Protein AF-A0A378LPW5-F1 (afdb_monomer)

Secondary structure (DSSP, 8-state):
-GGGS-HHHHHHHHHHHHHHHHHHHHHHHHTTS---GGG-----TTSS---HHHHHHS-GGGS-GGG---S-----TTS-HHHHHHHHHHHHHHHHHHHHHHHHHHHHHHSSS--HHHHHHHHHHHHT-EEEEE-TTT-PEEEEETTTSSS--HHHHHHHHHHHHHHHHHHHHHHHHHHHHHHTTS-SSTTSHHHHHHHHHHHHHHHHHHHHHHHHHHHHHHHHHHH----TTS--HHHHHHHHHHHH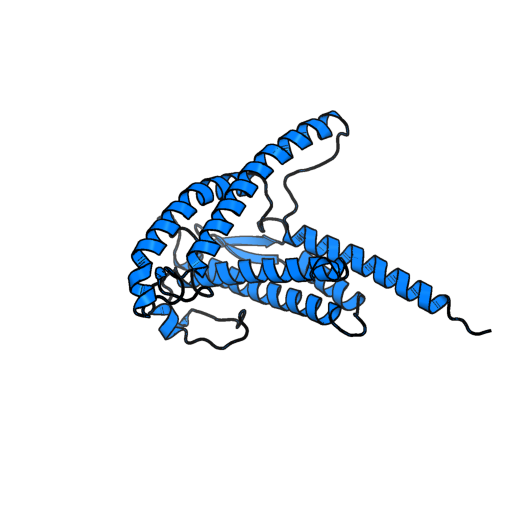HHHHHHHHHHHHHH----

Structure (mmCIF, N/CA/C/O backbone):
data_AF-A0A378LPW5-F1
#
_entry.id   AF-A0A378LPW5-F1
#
loop_
_atom_site.group_PDB
_atom_site.id
_atom_site.type_symbol
_atom_site.label_atom_id
_atom_site.label_alt_id
_atom_site.label_comp_id
_atom_site.label_asym_id
_atom_site.label_entity_id
_atom_site.label_seq_id
_atom_site.pdbx_PDB_ins_code
_atom_site.Cartn_x
_atom_site.Cartn_y
_atom_site.Cartn_z
_atom_site.occupancy
_atom_site.B_iso_or_equiv
_atom_site.auth_seq_id
_atom_site.auth_comp_id
_atom_site.auth_asym_id
_atom_site.auth_atom_id
_atom_site.pdbx_PDB_model_num
ATOM 1 N N . MET A 1 1 ? -24.382 -3.728 0.681 1.00 47.66 1 MET A N 1
ATOM 2 C CA . MET A 1 1 ? -24.236 -4.316 2.036 1.00 47.66 1 MET A CA 1
ATOM 3 C C . MET A 1 1 ? -23.305 -3.534 2.985 1.00 47.66 1 MET A C 1
ATOM 5 O O . MET A 1 1 ? -23.284 -3.846 4.166 1.00 47.66 1 MET A O 1
ATOM 9 N N . PHE A 1 2 ? -22.574 -2.500 2.530 1.00 32.66 2 PHE A N 1
ATOM 10 C CA . PHE A 1 2 ? -21.646 -1.710 3.367 1.00 32.66 2 PHE A CA 1
ATOM 11 C C . PHE A 1 2 ? -22.346 -0.878 4.462 1.00 32.66 2 PHE A C 1
ATOM 13 O O . PHE A 1 2 ? -21.865 -0.818 5.588 1.00 32.66 2 PHE A O 1
ATOM 20 N N . PHE A 1 3 ? -23.515 -0.296 4.169 1.00 36.09 3 PHE A N 1
ATOM 21 C CA . PHE A 1 3 ? -24.269 0.547 5.111 1.00 36.09 3 PHE A CA 1
ATOM 22 C C . PHE A 1 3 ? -24.945 -0.213 6.264 1.00 36.09 3 PHE A C 1
ATOM 24 O O . PHE A 1 3 ? -25.329 0.418 7.241 1.00 36.09 3 PHE A O 1
ATOM 31 N N . ASN A 1 4 ? -25.027 -1.548 6.194 1.00 46.06 4 ASN A N 1
ATOM 32 C CA . ASN A 1 4 ? -25.630 -2.378 7.247 1.00 46.06 4 ASN A CA 1
ATOM 33 C C . ASN A 1 4 ? -24.652 -2.683 8.393 1.00 46.06 4 ASN A C 1
ATOM 35 O O . ASN A 1 4 ? -25.041 -3.284 9.389 1.00 46.06 4 ASN A O 1
ATOM 39 N N . LYS A 1 5 ? -23.374 -2.305 8.252 1.00 58.03 5 LYS A N 1
ATOM 40 C CA . LYS A 1 5 ? -22.368 -2.495 9.298 1.00 58.03 5 LYS A CA 1
ATOM 41 C C . LYS A 1 5 ? -22.321 -1.283 10.238 1.00 58.03 5 LYS A C 1
ATOM 43 O O . LYS A 1 5 ? -22.404 -0.142 9.755 1.00 58.03 5 LYS A O 1
ATOM 48 N N . PRO A 1 6 ? -22.097 -1.501 11.551 1.00 72.31 6 PRO A N 1
ATOM 49 C CA . PRO A 1 6 ? -21.821 -0.428 12.501 1.00 72.31 6 PRO A CA 1
ATOM 50 C C . PRO A 1 6 ? -20.752 0.528 11.964 1.00 72.31 6 PRO A C 1
ATOM 52 O O . PRO A 1 6 ? -19.807 0.111 11.288 1.00 72.31 6 PRO A O 1
ATOM 55 N N . ARG A 1 7 ? -20.901 1.828 12.241 1.00 74.25 7 ARG A N 1
ATOM 56 C CA . ARG A 1 7 ? -19.988 2.872 11.740 1.00 74.25 7 ARG A CA 1
ATOM 57 C C . ARG A 1 7 ? -18.523 2.561 12.067 1.00 74.25 7 ARG A C 1
ATOM 59 O O . ARG A 1 7 ? -17.677 2.722 11.194 1.00 74.25 7 ARG A O 1
ATOM 66 N N . ILE A 1 8 ? -18.252 2.054 13.270 1.00 73.62 8 ILE A N 1
ATOM 67 C CA . ILE A 1 8 ? -16.912 1.649 13.714 1.00 73.62 8 ILE A CA 1
ATOM 68 C C . ILE A 1 8 ? -16.299 0.566 12.809 1.00 73.62 8 ILE A C 1
ATOM 70 O O . ILE A 1 8 ? -15.161 0.715 12.375 1.00 73.62 8 ILE A O 1
ATOM 74 N N . ASN A 1 9 ? -17.080 -0.435 12.387 1.00 77.06 9 ASN A N 1
ATOM 75 C CA . ASN A 1 9 ? -16.614 -1.501 11.491 1.00 77.06 9 ASN A CA 1
ATOM 76 C C . ASN A 1 9 ? -16.290 -0.971 10.092 1.00 77.06 9 ASN A C 1
ATOM 78 O O . ASN A 1 9 ? -15.359 -1.446 9.451 1.00 77.06 9 ASN A O 1
ATOM 82 N N . ARG A 1 10 ? -17.038 0.026 9.604 1.00 74.75 10 ARG A N 1
ATOM 83 C CA . ARG A 1 10 ? -16.736 0.669 8.316 1.00 74.75 10 ARG A CA 1
ATOM 84 C C . ARG A 1 10 ? -15.428 1.457 8.368 1.00 74.75 10 ARG A C 1
ATOM 86 O O . ARG A 1 10 ? -14.645 1.372 7.426 1.00 74.75 10 ARG A O 1
ATOM 93 N N . ILE A 1 11 ? -15.190 2.198 9.453 1.00 75.06 11 ILE A N 1
ATOM 94 C CA . ILE A 1 11 ? -13.955 2.975 9.640 1.00 75.06 11 ILE A CA 1
ATOM 95 C C . ILE A 1 11 ? -12.756 2.036 9.803 1.00 75.06 11 ILE A C 1
ATOM 97 O O . ILE A 1 11 ? -11.740 2.240 9.148 1.00 75.06 11 ILE A O 1
ATOM 101 N N . ALA A 1 12 ? -12.884 0.970 10.593 1.00 79.38 12 ALA A N 1
ATOM 102 C CA . ALA A 1 12 ? -11.817 -0.010 10.775 1.00 79.38 12 ALA A CA 1
ATOM 103 C C . ALA A 1 12 ? -11.493 -0.786 9.483 1.00 79.38 12 ALA A C 1
ATOM 105 O O . ALA A 1 12 ? -10.323 -0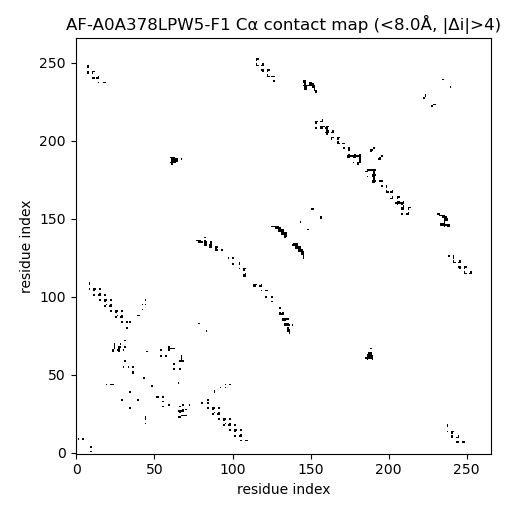.990 9.159 1.00 79.38 12 ALA A O 1
ATOM 106 N N . GLN A 1 13 ? -12.498 -1.137 8.675 1.00 80.81 13 GLN A N 1
ATOM 107 C CA . GLN A 1 13 ? -12.275 -1.737 7.350 1.00 80.81 13 GLN A CA 1
ATOM 108 C C . GLN A 1 13 ? -11.587 -0.772 6.385 1.00 80.81 13 GLN A C 1
ATOM 110 O O . GLN A 1 13 ? -10.729 -1.183 5.605 1.00 80.81 13 GLN A O 1
ATOM 115 N N . HIS A 1 14 ? -11.938 0.514 6.441 1.00 79.50 14 HIS A N 1
ATOM 116 C CA . HIS A 1 14 ? -11.254 1.533 5.656 1.00 79.50 14 HIS A CA 1
ATOM 117 C C . HIS A 1 14 ? -9.795 1.708 6.104 1.00 79.50 14 HIS A C 1
ATOM 119 O O . HIS A 1 14 ? -8.912 1.721 5.253 1.00 79.50 14 HIS A O 1
ATOM 125 N N . LEU A 1 15 ? -9.534 1.756 7.415 1.00 82.19 15 LEU A N 1
ATOM 126 C CA . LEU A 1 15 ? -8.188 1.822 7.987 1.00 82.19 15 LEU A CA 1
ATOM 127 C C . LEU A 1 15 ? -7.312 0.655 7.512 1.00 82.19 15 LEU A C 1
ATOM 129 O O . LEU A 1 15 ? -6.219 0.888 7.001 1.00 82.19 15 LEU A O 1
ATOM 133 N N . GLU A 1 16 ? -7.796 -0.586 7.641 1.00 88.56 16 GLU A N 1
ATOM 134 C CA . GLU A 1 16 ? -7.058 -1.768 7.180 1.00 88.56 16 GLU A CA 1
ATOM 135 C C . GLU A 1 16 ? -6.785 -1.699 5.679 1.00 88.56 16 GLU A C 1
ATOM 137 O O . GLU A 1 16 ? -5.645 -1.900 5.268 1.00 88.56 16 GLU A O 1
ATOM 142 N N . LYS A 1 17 ? -7.792 -1.359 4.865 1.00 84.38 17 LYS A N 1
ATOM 143 C CA . LYS A 1 17 ? -7.621 -1.240 3.412 1.00 84.38 17 LYS A CA 1
ATOM 144 C C . LYS A 1 17 ? -6.556 -0.198 3.057 1.00 84.38 17 LYS A C 1
ATOM 146 O O . LYS A 1 17 ? -5.681 -0.478 2.242 1.00 84.38 17 LYS A O 1
ATOM 151 N N . THR A 1 18 ? -6.611 0.977 3.680 1.00 81.56 18 THR A N 1
ATOM 152 C CA . THR A 1 18 ? -5.659 2.066 3.438 1.00 81.56 18 THR A CA 1
ATOM 153 C C . THR A 1 18 ? -4.240 1.662 3.842 1.00 81.56 18 THR A C 1
ATOM 155 O O . THR A 1 18 ? -3.302 1.875 3.075 1.00 81.56 18 THR A O 1
ATOM 158 N N . ILE A 1 19 ? -4.063 1.027 5.005 1.00 86.50 19 ILE A N 1
ATOM 159 C CA . ILE A 1 19 ? -2.745 0.550 5.454 1.00 86.50 19 ILE A CA 1
ATOM 160 C C . ILE A 1 19 ? -2.237 -0.593 4.566 1.00 86.50 19 ILE A C 1
ATOM 162 O O . ILE A 1 19 ? -1.052 -0.617 4.239 1.00 86.50 19 ILE A O 1
ATOM 166 N N . ALA A 1 20 ? -3.109 -1.508 4.135 1.00 88.50 20 ALA A N 1
ATOM 167 C CA . ALA A 1 20 ? -2.747 -2.596 3.230 1.00 88.50 20 ALA A CA 1
ATOM 168 C C . ALA A 1 20 ? -2.227 -2.058 1.893 1.00 88.50 20 ALA A C 1
ATOM 170 O O . ALA A 1 20 ? -1.211 -2.533 1.389 1.00 88.50 20 ALA A O 1
ATOM 171 N N . GLU A 1 21 ? -2.877 -1.029 1.349 1.00 84.00 21 GLU A N 1
ATOM 172 C CA . GLU A 1 21 ? -2.438 -0.376 0.120 1.00 84.00 21 GLU A CA 1
ATOM 173 C C . GLU A 1 21 ? -1.086 0.328 0.295 1.00 84.00 21 GLU A C 1
ATOM 175 O O . GLU A 1 21 ? -0.204 0.165 -0.546 1.00 84.00 21 GLU A O 1
ATOM 180 N N . ILE A 1 22 ? -0.882 1.043 1.408 1.00 84.44 22 ILE A N 1
ATOM 181 C CA . ILE A 1 22 ? 0.406 1.681 1.729 1.00 84.44 22 ILE A CA 1
ATOM 182 C C . ILE A 1 22 ? 1.514 0.628 1.861 1.00 84.44 22 ILE A C 1
ATOM 184 O O . ILE A 1 22 ? 2.583 0.785 1.273 1.00 84.44 22 ILE A O 1
ATOM 188 N N . CYS A 1 23 ? 1.260 -0.454 2.600 1.00 88.50 23 CYS A N 1
ATOM 189 C CA . CYS A 1 23 ? 2.210 -1.548 2.791 1.00 88.50 23 CYS A CA 1
ATOM 190 C C . CYS A 1 23 ? 2.586 -2.201 1.452 1.00 88.50 23 CYS A C 1
ATOM 192 O O . CYS A 1 23 ? 3.774 -2.331 1.152 1.00 88.50 23 CYS A O 1
ATOM 194 N N . ARG A 1 24 ? 1.589 -2.514 0.613 1.00 89.44 24 ARG A N 1
ATOM 195 C CA . ARG A 1 24 ? 1.790 -3.057 -0.738 1.00 89.44 24 ARG A CA 1
ATOM 196 C C . ARG A 1 24 ? 2.607 -2.110 -1.616 1.00 89.44 24 ARG A C 1
ATOM 198 O O . ARG A 1 24 ? 3.525 -2.555 -2.294 1.00 89.44 24 ARG A O 1
ATOM 205 N N . ASN A 1 25 ? 2.308 -0.810 -1.596 1.00 86.31 25 ASN A N 1
ATOM 206 C CA . ASN A 1 25 ? 3.051 0.168 -2.394 1.00 86.31 25 ASN A CA 1
ATOM 207 C C . ASN A 1 25 ? 4.521 0.236 -1.946 1.00 86.31 25 ASN A C 1
ATOM 209 O O . ASN A 1 25 ? 5.415 0.204 -2.784 1.00 86.31 25 ASN A O 1
ATOM 213 N N . ARG A 1 26 ? 4.792 0.239 -0.631 1.00 87.19 26 ARG A N 1
ATOM 214 C CA . ARG A 1 26 ? 6.170 0.221 -0.106 1.00 87.19 26 ARG A CA 1
ATOM 215 C C . ARG A 1 26 ? 6.913 -1.072 -0.423 1.00 87.19 26 ARG A C 1
ATOM 217 O O . ARG A 1 26 ? 8.101 -1.014 -0.727 1.00 87.19 26 ARG A O 1
ATOM 224 N N . TRP A 1 27 ? 6.224 -2.210 -0.397 1.00 90.94 27 TRP A N 1
ATOM 225 C CA . TRP A 1 27 ? 6.770 -3.481 -0.866 1.00 90.94 27 TRP A CA 1
ATOM 226 C C . TRP A 1 27 ? 7.156 -3.421 -2.346 1.00 90.94 27 TRP A C 1
ATOM 228 O O . TRP A 1 27 ? 8.294 -3.714 -2.706 1.00 90.94 27 TRP A O 1
ATOM 238 N N . ALA A 1 28 ? 6.227 -3.000 -3.204 1.00 89.44 28 ALA A N 1
ATOM 239 C CA . ALA A 1 28 ? 6.454 -2.928 -4.640 1.00 89.44 28 ALA A CA 1
ATOM 240 C C . ALA A 1 28 ? 7.566 -1.932 -5.007 1.00 89.44 28 ALA A C 1
ATOM 242 O O . ALA A 1 28 ? 8.361 -2.213 -5.902 1.00 89.44 28 ALA A O 1
ATOM 243 N N . TYR A 1 29 ? 7.663 -0.812 -4.285 1.00 87.12 29 TYR A N 1
ATOM 244 C CA . TYR A 1 29 ? 8.764 0.140 -4.426 1.00 87.12 29 TYR A CA 1
ATOM 245 C C . TYR A 1 29 ? 10.108 -0.460 -3.997 1.00 87.12 29 TYR A C 1
ATOM 247 O O . TYR A 1 29 ? 11.096 -0.340 -4.711 1.00 87.12 29 TYR A O 1
ATOM 255 N N . LEU A 1 30 ? 10.168 -1.184 -2.873 1.00 88.12 30 LEU A N 1
ATOM 256 C CA . LEU A 1 30 ? 11.396 -1.880 -2.471 1.00 88.12 30 LEU A CA 1
ATOM 257 C C . LEU A 1 30 ? 11.870 -2.863 -3.559 1.00 88.12 30 LEU A C 1
ATOM 259 O O . LEU A 1 30 ? 13.065 -2.937 -3.843 1.00 88.12 30 LEU A O 1
ATOM 263 N N . LEU A 1 31 ? 10.934 -3.560 -4.212 1.00 88.31 31 LEU A N 1
ATOM 264 C CA . LEU A 1 31 ? 11.222 -4.461 -5.330 1.00 88.31 31 LEU A CA 1
ATOM 265 C C . LEU A 1 31 ? 11.695 -3.751 -6.612 1.00 88.31 31 LEU A C 1
ATOM 267 O O . LEU A 1 31 ? 12.200 -4.431 -7.510 1.00 88.31 31 LEU A O 1
ATOM 271 N N . SER A 1 32 ? 11.503 -2.436 -6.761 1.00 83.69 32 SER A N 1
ATOM 272 C CA . SER A 1 32 ? 12.012 -1.685 -7.919 1.00 83.69 32 SER A CA 1
ATOM 273 C C . SER A 1 32 ? 13.440 -1.169 -7.727 1.00 83.69 32 SER A C 1
ATOM 275 O O . SER A 1 32 ? 14.067 -0.791 -8.706 1.00 83.69 32 SER A O 1
ATOM 277 N N . LEU A 1 33 ? 13.991 -1.199 -6.508 1.00 82.06 33 LEU A N 1
ATOM 278 C CA . LEU A 1 33 ? 15.331 -0.670 -6.196 1.00 82.06 33 LEU A CA 1
ATOM 279 C C . LEU A 1 33 ? 16.499 -1.624 -6.536 1.00 82.06 33 LEU A C 1
ATOM 281 O O . LEU A 1 33 ? 17.611 -1.444 -6.020 1.00 82.06 33 LEU A O 1
ATOM 285 N N . GLU A 1 34 ? 16.251 -2.645 -7.366 1.00 67.31 34 GLU A N 1
ATOM 286 C CA . GLU A 1 34 ? 17.226 -3.656 -7.821 1.00 67.31 34 GLU A CA 1
ATOM 287 C C . GLU A 1 34 ? 18.095 -4.225 -6.680 1.00 67.31 34 GLU A C 1
ATOM 289 O O . GLU A 1 34 ? 19.326 -4.244 -6.741 1.00 67.31 34 GLU A O 1
ATOM 294 N N . ALA A 1 35 ? 17.466 -4.627 -5.574 1.00 65.94 35 ALA A N 1
ATOM 295 C CA . ALA A 1 35 ? 18.173 -5.234 -4.450 1.00 65.94 35 ALA A CA 1
ATOM 296 C C . ALA A 1 35 ? 18.456 -6.731 -4.711 1.00 65.94 35 ALA A C 1
ATOM 298 O O . ALA A 1 35 ? 17.600 -7.408 -5.285 1.00 65.94 35 ALA A O 1
ATOM 299 N N . PRO A 1 36 ? 19.607 -7.269 -4.252 1.00 73.19 36 PRO A N 1
ATOM 300 C CA . PRO A 1 36 ? 19.829 -8.714 -4.205 1.00 73.19 36 PRO A CA 1
ATOM 301 C C . PRO A 1 36 ? 18.701 -9.395 -3.426 1.00 73.19 36 PRO A C 1
ATOM 303 O O . PRO A 1 36 ? 18.262 -8.859 -2.401 1.00 73.19 36 PRO A O 1
ATOM 306 N N . VAL A 1 37 ? 18.250 -10.563 -3.890 1.00 78.19 37 VAL A N 1
ATOM 307 C CA . VAL A 1 37 ? 17.134 -11.311 -3.280 1.00 78.19 37 VAL A CA 1
ATOM 308 C C . VAL A 1 37 ? 17.401 -11.586 -1.799 1.00 78.19 37 VAL A C 1
ATOM 310 O O . VAL A 1 37 ? 16.494 -11.494 -0.976 1.00 78.19 37 VAL A O 1
ATOM 313 N N . GLU A 1 38 ? 18.662 -11.819 -1.440 1.00 76.06 38 GLU A N 1
ATOM 314 C CA . GLU A 1 38 ? 19.130 -12.121 -0.085 1.00 76.06 38 GLU A CA 1
ATOM 315 C C . GLU A 1 38 ? 18.898 -10.968 0.906 1.00 76.06 38 GLU A C 1
ATOM 317 O O . GLU A 1 38 ? 18.817 -11.190 2.113 1.00 76.06 38 GLU A O 1
ATOM 322 N N . ASN A 1 39 ? 18.761 -9.736 0.407 1.00 74.50 39 ASN A N 1
ATOM 323 C CA . ASN A 1 39 ? 18.523 -8.542 1.220 1.00 74.50 39 ASN A CA 1
ATOM 324 C C . ASN A 1 39 ? 17.032 -8.171 1.313 1.00 74.50 39 ASN A C 1
ATOM 326 O O . ASN A 1 39 ? 16.672 -7.222 2.021 1.00 74.50 39 ASN A O 1
ATOM 330 N N . LEU A 1 40 ? 16.158 -8.890 0.602 1.00 83.62 40 LEU A N 1
ATOM 331 C CA . LEU A 1 40 ? 14.717 -8.676 0.638 1.00 83.62 40 LEU A CA 1
ATOM 332 C C . LEU A 1 40 ? 14.093 -9.498 1.765 1.00 83.62 40 LEU A C 1
ATOM 334 O O . LEU A 1 40 ? 14.181 -10.720 1.805 1.00 83.62 40 LEU A O 1
ATOM 338 N N . ILE A 1 41 ? 13.403 -8.811 2.673 1.00 84.75 41 ILE A N 1
ATOM 339 C CA . ILE A 1 41 ? 12.638 -9.447 3.746 1.00 84.75 41 ILE A CA 1
ATOM 340 C C . ILE A 1 41 ? 11.167 -9.314 3.391 1.00 84.75 41 ILE A C 1
ATOM 342 O O . ILE A 1 41 ? 10.663 -8.197 3.307 1.00 84.75 41 ILE A O 1
ATOM 346 N N . TYR A 1 42 ? 10.473 -10.436 3.212 1.00 86.94 42 TYR A N 1
ATOM 347 C CA . TYR A 1 42 ? 9.034 -10.457 2.978 1.00 86.94 42 TYR A CA 1
ATOM 348 C C . TYR A 1 42 ? 8.271 -10.832 4.254 1.00 86.94 42 TYR A C 1
ATOM 350 O O . TYR A 1 42 ? 8.293 -11.974 4.697 1.00 86.94 42 TYR A O 1
ATOM 358 N N . ASP A 1 43 ? 7.559 -9.865 4.838 1.00 85.94 43 ASP A N 1
ATOM 359 C CA . ASP A 1 43 ? 6.798 -10.022 6.088 1.00 85.94 43 ASP A CA 1
ATOM 360 C C . ASP A 1 43 ? 5.355 -10.541 5.882 1.00 85.94 43 ASP A C 1
ATOM 362 O O . ASP A 1 43 ? 4.456 -10.220 6.655 1.00 85.94 43 ASP A O 1
ATOM 366 N N . LYS A 1 44 ? 5.106 -11.310 4.809 1.00 85.62 44 LYS A N 1
ATOM 367 C CA . LYS A 1 44 ? 3.814 -11.973 4.522 1.00 85.62 44 LYS A CA 1
ATOM 368 C C . LYS A 1 44 ? 2.580 -11.068 4.626 1.00 85.62 44 LYS A C 1
ATOM 370 O O . LYS A 1 44 ? 1.509 -11.502 5.046 1.00 85.62 44 LYS A O 1
ATOM 375 N N . HIS A 1 45 ? 2.689 -9.801 4.221 1.00 82.81 45 HIS A N 1
ATOM 376 C CA . HIS A 1 45 ? 1.583 -8.842 4.335 1.00 82.81 45 HIS A CA 1
ATOM 377 C C . HIS A 1 45 ? 0.327 -9.258 3.535 1.00 82.81 45 HIS A C 1
ATOM 379 O O . HIS A 1 45 ? -0.795 -8.926 3.942 1.00 82.81 45 HIS A O 1
ATOM 385 N N . CYS A 1 46 ? 0.503 -10.041 2.460 1.00 77.00 46 CYS A N 1
ATOM 386 C CA . CYS A 1 46 ? -0.574 -10.646 1.664 1.00 77.00 46 CYS A CA 1
ATOM 387 C C . CYS A 1 46 ? -1.103 -11.979 2.225 1.00 77.00 46 CYS A C 1
ATOM 389 O O . CYS A 1 46 ? -2.132 -12.442 1.755 1.00 77.00 46 CYS A O 1
ATOM 391 N N . GLY A 1 47 ? -0.459 -12.566 3.238 1.00 77.62 47 GLY A N 1
ATOM 392 C CA . GLY A 1 47 ? -0.869 -13.821 3.881 1.00 77.62 47 GLY A CA 1
ATOM 393 C C . GLY A 1 47 ? -0.207 -15.084 3.325 1.00 77.62 47 GLY A C 1
ATOM 394 O O . GLY A 1 47 ? -0.017 -16.027 4.088 1.00 77.62 47 GLY A O 1
ATOM 395 N N . ASP A 1 48 ? 0.205 -15.076 2.060 1.00 80.81 48 ASP A N 1
ATOM 396 C CA . ASP A 1 48 ? 0.795 -16.236 1.383 1.00 80.81 48 ASP A CA 1
ATOM 397 C C . ASP A 1 48 ? 2.322 -16.154 1.305 1.00 80.81 48 ASP A C 1
ATOM 399 O O . ASP A 1 48 ? 2.895 -15.065 1.292 1.00 80.81 48 ASP A O 1
ATOM 403 N N . ASP A 1 49 ? 2.987 -17.308 1.235 1.00 85.56 49 ASP A N 1
ATOM 404 C CA . ASP A 1 49 ? 4.409 -17.378 0.897 1.00 85.56 49 ASP A CA 1
ATOM 405 C C . ASP A 1 49 ? 4.624 -17.099 -0.594 1.00 85.56 49 ASP A C 1
ATOM 407 O O . ASP A 1 49 ? 3.837 -17.521 -1.441 1.00 85.56 49 ASP A O 1
ATOM 411 N N . ILE A 1 50 ? 5.705 -16.386 -0.917 1.00 87.62 50 ILE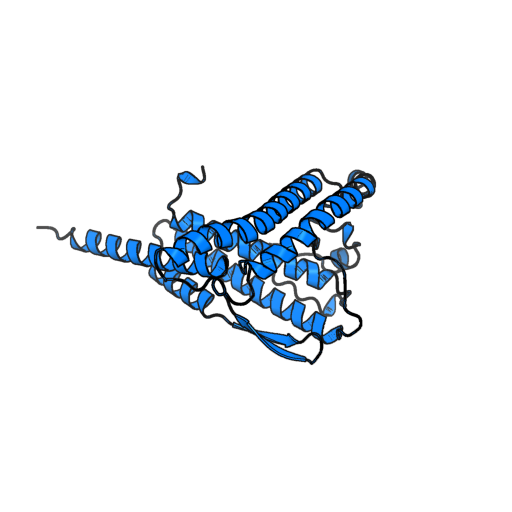 A N 1
ATOM 412 C CA . ILE A 1 50 ? 6.022 -15.974 -2.286 1.00 87.62 50 ILE A CA 1
ATOM 413 C C . ILE A 1 50 ? 7.404 -16.461 -2.709 1.00 87.62 50 ILE A C 1
ATOM 415 O O . ILE A 1 50 ? 8.334 -16.534 -1.904 1.00 87.62 50 ILE A O 1
ATOM 419 N N . ASP A 1 51 ? 7.549 -16.733 -4.002 1.00 88.62 51 ASP A N 1
ATOM 420 C CA . ASP A 1 51 ? 8.844 -16.997 -4.622 1.00 88.62 51 ASP A CA 1
ATOM 421 C C . ASP A 1 51 ? 9.528 -15.667 -4.971 1.00 88.62 51 ASP A C 1
ATOM 423 O O . ASP A 1 51 ? 9.248 -15.043 -6.000 1.00 88.62 51 ASP A O 1
ATOM 427 N N . LEU A 1 52 ? 10.409 -15.212 -4.076 1.00 88.31 52 LEU A N 1
ATOM 428 C CA . LEU A 1 52 ? 11.131 -13.950 -4.237 1.00 88.31 52 LEU A CA 1
ATOM 429 C C . LEU A 1 52 ? 12.034 -13.939 -5.471 1.00 88.31 52 LEU A C 1
ATOM 431 O O . LEU A 1 52 ? 12.109 -12.908 -6.138 1.00 88.31 52 LEU A O 1
ATOM 435 N N . TYR A 1 53 ? 12.679 -15.064 -5.794 1.00 88.31 53 TYR A N 1
ATOM 436 C CA . TYR A 1 53 ? 13.556 -15.157 -6.962 1.00 88.31 53 TYR A CA 1
ATOM 437 C C . TYR A 1 53 ? 12.753 -14.926 -8.237 1.00 88.31 53 TYR A C 1
ATOM 439 O O . TYR A 1 53 ? 13.066 -14.017 -9.008 1.00 88.31 53 TYR A O 1
ATOM 447 N N . LYS A 1 54 ? 11.636 -15.644 -8.391 1.00 89.81 54 LYS A N 1
ATOM 448 C CA . LYS A 1 54 ? 10.738 -15.469 -9.537 1.00 89.81 54 LYS A CA 1
ATOM 449 C C . LYS A 1 54 ? 10.234 -14.029 -9.669 1.00 89.81 54 LYS A C 1
ATOM 451 O O . LYS A 1 54 ? 10.131 -13.508 -10.780 1.00 89.81 54 LYS A O 1
ATOM 456 N N . ILE A 1 55 ? 9.901 -13.373 -8.557 1.00 89.12 55 ILE A N 1
ATOM 457 C CA . ILE A 1 55 ? 9.388 -11.993 -8.569 1.00 89.12 55 ILE A CA 1
ATOM 458 C C . ILE A 1 55 ? 10.470 -10.994 -8.986 1.00 89.12 55 ILE A C 1
ATOM 460 O O . ILE A 1 55 ? 10.183 -10.092 -9.778 1.00 89.12 55 ILE A O 1
ATOM 464 N N . VAL A 1 56 ? 11.691 -11.142 -8.469 1.00 87.31 56 VAL A N 1
ATOM 465 C CA . VAL A 1 56 ? 12.811 -10.249 -8.795 1.00 87.31 56 VAL A CA 1
ATOM 466 C C . VAL A 1 56 ? 13.227 -10.408 -10.255 1.00 87.31 56 VAL A C 1
ATOM 468 O O . VAL A 1 56 ? 13.412 -9.395 -10.928 1.00 87.31 56 VAL A O 1
ATOM 471 N N . GLU A 1 57 ? 13.271 -11.640 -10.768 1.00 87.31 57 GLU A N 1
ATOM 472 C CA . GLU A 1 57 ? 13.558 -11.927 -12.182 1.00 87.31 57 GLU A CA 1
ATOM 473 C C . GLU A 1 57 ? 12.453 -11.443 -13.131 1.00 87.31 57 GLU A C 1
ATOM 475 O O . GLU A 1 57 ? 12.720 -11.114 -14.288 1.00 87.31 57 GLU A O 1
ATOM 480 N N . THR A 1 58 ? 11.205 -11.364 -12.658 1.00 88.75 58 THR A N 1
ATOM 481 C CA . THR A 1 58 ? 10.099 -10.841 -13.465 1.00 88.75 58 THR A CA 1
ATOM 482 C C . THR A 1 58 ? 10.257 -9.323 -13.639 1.00 88.75 58 THR A C 1
ATOM 484 O O . THR A 1 58 ? 10.280 -8.599 -12.634 1.00 88.75 58 THR A O 1
ATOM 487 N N . PRO A 1 59 ? 10.290 -8.801 -14.886 1.00 88.38 59 PRO A N 1
ATOM 488 C CA . PRO A 1 59 ? 10.345 -7.363 -15.136 1.00 88.38 59 PRO A CA 1
ATOM 489 C C . PRO A 1 59 ? 9.228 -6.626 -14.398 1.00 88.38 59 PRO A C 1
ATOM 491 O O . PRO A 1 59 ? 8.087 -7.087 -14.399 1.00 88.38 59 PRO A O 1
ATOM 494 N N . ALA A 1 60 ? 9.530 -5.468 -13.802 1.00 86.62 60 ALA A N 1
ATOM 495 C CA . ALA A 1 60 ? 8.601 -4.753 -12.918 1.00 86.62 60 ALA A CA 1
ATOM 496 C C . ALA A 1 60 ? 7.203 -4.538 -13.531 1.00 86.62 60 ALA A C 1
ATOM 498 O O . ALA A 1 60 ? 6.195 -4.720 -12.851 1.00 86.62 60 ALA A O 1
ATOM 499 N N . LEU A 1 61 ? 7.142 -4.235 -14.833 1.00 87.25 61 LEU A N 1
ATOM 500 C CA . LEU A 1 61 ? 5.893 -4.032 -15.573 1.00 87.25 61 LEU A CA 1
ATOM 501 C C . LEU A 1 61 ? 5.025 -5.295 -15.704 1.00 87.25 61 LEU A C 1
ATOM 503 O O . LEU A 1 61 ? 3.824 -5.184 -15.920 1.00 87.25 61 LEU A O 1
ATOM 507 N N . PHE A 1 62 ? 5.606 -6.487 -15.590 1.00 90.94 62 PHE A N 1
ATOM 508 C CA . PHE A 1 62 ? 4.930 -7.769 -15.830 1.00 90.94 62 PHE A CA 1
ATOM 509 C C . PHE A 1 62 ? 4.561 -8.517 -14.547 1.00 90.94 62 PHE A C 1
ATOM 511 O O . PHE A 1 62 ? 3.898 -9.556 -14.598 1.00 90.94 62 PHE A O 1
ATOM 518 N N . ARG A 1 63 ? 4.955 -7.974 -13.393 1.00 91.12 63 ARG A N 1
ATOM 519 C CA . ARG A 1 63 ? 4.634 -8.523 -12.076 1.00 91.12 63 ARG A CA 1
ATOM 520 C C . ARG A 1 63 ? 3.128 -8.491 -11.803 1.00 91.12 63 ARG A C 1
ATOM 522 O O . ARG A 1 63 ? 2.382 -7.718 -12.404 1.00 91.12 63 ARG A O 1
ATOM 529 N N . ALA A 1 64 ? 2.688 -9.327 -10.867 1.00 91.19 64 ALA A N 1
ATOM 530 C CA . ALA A 1 64 ? 1.328 -9.299 -10.340 1.00 91.19 64 ALA A CA 1
ATOM 531 C C . ALA A 1 64 ? 1.012 -7.966 -9.637 1.00 91.19 64 ALA A C 1
ATOM 533 O O . ALA A 1 64 ? 1.916 -7.225 -9.242 1.00 91.19 64 ALA A O 1
ATOM 534 N N . LYS A 1 65 ? -0.278 -7.669 -9.437 1.00 90.44 65 LYS A N 1
ATOM 535 C CA . LYS A 1 65 ? -0.758 -6.399 -8.857 1.00 90.44 65 LYS A CA 1
ATOM 536 C C . LYS A 1 65 ? -0.137 -6.107 -7.486 1.00 90.44 65 LYS A C 1
ATOM 538 O O . LYS A 1 65 ? 0.150 -4.959 -7.156 1.00 90.44 65 LYS A O 1
ATOM 543 N N . GLU A 1 66 ? 0.056 -7.134 -6.678 1.00 88.12 66 GLU A N 1
ATOM 544 C CA . GLU A 1 66 ? 0.651 -7.105 -5.342 1.00 88.12 66 GLU A CA 1
ATOM 545 C C . GLU A 1 66 ? 2.151 -6.772 -5.335 1.00 88.12 66 GLU A C 1
ATOM 547 O O . GLU A 1 66 ? 2.697 -6.416 -4.294 1.00 88.12 66 GLU A O 1
ATOM 552 N N . HIS A 1 67 ? 2.822 -6.859 -6.483 1.00 90.12 67 HIS A N 1
ATOM 553 C CA . HIS A 1 67 ? 4.264 -6.622 -6.634 1.00 90.12 67 HIS A CA 1
ATOM 554 C C . HIS A 1 67 ? 4.572 -5.522 -7.660 1.00 90.12 67 HIS A C 1
ATOM 556 O O . HIS A 1 67 ? 5.735 -5.255 -7.968 1.00 90.12 67 HIS A O 1
ATOM 562 N N . PHE A 1 68 ? 3.524 -4.897 -8.192 1.00 88.56 68 PHE A N 1
ATOM 563 C CA . PHE A 1 68 ? 3.590 -3.824 -9.166 1.00 88.56 68 PHE A CA 1
ATOM 564 C C . PHE A 1 68 ? 3.584 -2.464 -8.466 1.00 88.56 68 PHE A C 1
ATOM 566 O O . PHE A 1 68 ? 2.680 -2.170 -7.675 1.00 88.56 68 PHE A O 1
ATOM 573 N N . SER A 1 69 ? 4.575 -1.628 -8.779 1.00 84.50 69 SER A N 1
ATOM 574 C CA . SER A 1 69 ? 4.670 -0.269 -8.248 1.00 84.50 69 SER A CA 1
ATOM 575 C C . SER A 1 69 ? 4.065 0.735 -9.222 1.00 84.50 69 SER A C 1
ATOM 577 O O . SER A 1 69 ? 4.364 0.711 -10.413 1.00 84.50 69 SER A O 1
ATOM 579 N N . TRP A 1 70 ? 3.233 1.627 -8.687 1.00 79.00 70 TRP A N 1
ATOM 580 C CA . TRP A 1 70 ? 2.750 2.821 -9.386 1.00 79.00 70 TRP A CA 1
ATOM 581 C C . TRP A 1 70 ? 3.663 4.029 -9.159 1.00 79.00 70 TRP A C 1
ATOM 583 O O . TRP A 1 70 ? 3.373 5.114 -9.654 1.00 79.00 70 TRP A O 1
ATOM 593 N N . ASP A 1 71 ? 4.735 3.871 -8.384 1.00 74.75 71 ASP A N 1
ATOM 594 C CA . ASP A 1 71 ? 5.661 4.965 -8.146 1.00 74.75 71 ASP A CA 1
ATOM 595 C C . ASP A 1 71 ? 6.485 5.213 -9.411 1.00 74.75 71 ASP A C 1
ATOM 597 O O . ASP A 1 71 ? 6.996 4.288 -10.049 1.00 74.75 71 ASP A O 1
ATOM 601 N N . TYR A 1 72 ? 6.599 6.488 -9.782 1.00 65.62 72 TYR A N 1
ATOM 602 C CA . TYR A 1 72 ? 7.408 6.897 -10.918 1.00 65.62 72 TYR A CA 1
ATOM 603 C C . TYR A 1 72 ? 8.878 6.547 -10.628 1.00 65.62 72 TYR A C 1
ATOM 605 O O . TYR A 1 72 ? 9.391 6.965 -9.587 1.00 65.62 72 TYR A O 1
ATOM 613 N N . PRO A 1 73 ? 9.572 5.801 -11.508 1.00 63.25 73 PRO A N 1
ATOM 614 C CA . PRO A 1 73 ? 10.938 5.339 -11.270 1.00 63.25 73 PRO A CA 1
ATOM 615 C C . PRO A 1 73 ? 11.943 6.472 -11.525 1.00 63.25 73 PRO A C 1
ATOM 617 O O . PRO A 1 73 ? 12.771 6.404 -12.431 1.00 63.25 73 PRO A O 1
ATOM 620 N N . TYR A 1 74 ? 11.834 7.560 -10.765 1.00 66.38 74 TYR A N 1
ATOM 621 C CA . TYR A 1 74 ? 12.814 8.635 -10.751 1.00 66.38 74 TYR A CA 1
ATOM 622 C C . TYR A 1 74 ? 13.614 8.554 -9.463 1.00 66.38 74 TYR A C 1
ATOM 624 O O . TYR A 1 74 ? 13.071 8.717 -8.373 1.00 66.38 74 TYR A O 1
ATOM 632 N N . HIS A 1 75 ? 14.910 8.323 -9.618 1.00 67.00 75 HIS A N 1
ATOM 633 C CA . HIS A 1 75 ? 15.881 8.437 -8.543 1.00 67.00 75 HIS A CA 1
ATOM 634 C C . HIS A 1 75 ? 16.666 9.720 -8.762 1.00 67.00 75 HIS A C 1
ATOM 636 O O . HIS A 1 75 ? 17.195 9.947 -9.854 1.00 67.00 75 HIS A O 1
ATOM 642 N N . ASP A 1 76 ? 16.726 10.574 -7.741 1.00 72.88 76 ASP A N 1
ATOM 643 C CA . ASP A 1 76 ? 17.628 11.717 -7.788 1.00 72.88 76 ASP A CA 1
ATOM 644 C C . ASP A 1 76 ? 19.066 11.167 -7.801 1.00 72.88 76 ASP A C 1
ATOM 646 O O . ASP A 1 76 ? 19.421 10.390 -6.914 1.00 72.88 76 ASP A O 1
ATOM 650 N N . PRO A 1 77 ? 19.922 11.548 -8.766 1.00 74.94 77 PRO A N 1
ATOM 651 C CA . PRO A 1 77 ? 21.306 11.070 -8.833 1.00 74.94 77 PRO A CA 1
ATOM 652 C C . PRO A 1 77 ? 22.135 11.336 -7.566 1.00 74.94 77 PRO A C 1
ATOM 654 O O . PRO A 1 77 ? 23.212 10.766 -7.404 1.00 74.94 77 PRO A O 1
ATOM 657 N N . ARG A 1 78 ? 21.667 12.229 -6.686 1.00 78.81 78 ARG A N 1
ATOM 658 C CA . ARG A 1 78 ? 22.287 12.551 -5.394 1.00 78.81 78 ARG A CA 1
ATOM 659 C C . ARG A 1 78 ? 21.885 11.589 -4.274 1.00 78.81 78 ARG A C 1
ATOM 661 O O . ARG A 1 78 ? 22.454 11.672 -3.187 1.00 78.81 78 ARG A O 1
ATOM 668 N N . GLU A 1 79 ? 20.905 10.720 -4.497 1.00 81.69 79 GLU A N 1
ATOM 669 C CA . GLU A 1 79 ? 20.471 9.727 -3.518 1.00 81.69 79 GLU A CA 1
ATOM 670 C C . GLU A 1 79 ? 21.496 8.606 -3.396 1.00 81.69 79 GLU A C 1
ATOM 672 O O . GLU A 1 79 ? 21.991 8.047 -4.376 1.00 81.69 79 GLU A O 1
ATOM 677 N N . ASN A 1 80 ? 21.795 8.234 -2.157 1.00 86.25 80 ASN A N 1
ATOM 678 C CA . ASN A 1 80 ? 22.603 7.062 -1.899 1.00 86.25 80 ASN A CA 1
ATOM 679 C C . ASN A 1 80 ? 21.709 5.817 -1.962 1.00 86.25 80 ASN A C 1
ATOM 681 O O . ASN A 1 80 ? 20.835 5.621 -1.114 1.00 86.25 80 ASN A O 1
ATOM 685 N N . MET A 1 81 ? 21.964 4.942 -2.936 1.00 82.81 81 MET A N 1
ATOM 686 C CA . MET A 1 81 ? 21.167 3.729 -3.150 1.00 82.81 81 MET A CA 1
ATOM 687 C C . MET A 1 81 ? 21.123 2.793 -1.936 1.00 82.81 81 MET A C 1
ATOM 689 O O . MET A 1 81 ? 20.103 2.141 -1.713 1.00 82.81 81 MET A O 1
ATOM 693 N N . ALA A 1 82 ? 22.185 2.725 -1.126 1.00 84.62 82 ALA A N 1
ATOM 694 C CA . ALA A 1 82 ? 22.170 1.918 0.093 1.00 84.62 82 ALA A CA 1
ATOM 695 C C . ALA A 1 82 ? 21.193 2.503 1.124 1.00 84.62 82 ALA A C 1
ATOM 697 O O . ALA A 1 82 ? 20.350 1.778 1.654 1.00 84.62 82 ALA A O 1
ATOM 698 N N . TYR A 1 83 ? 21.230 3.822 1.337 1.00 84.44 83 TYR A N 1
ATOM 699 C CA . TYR A 1 83 ? 20.315 4.500 2.261 1.00 84.44 83 TYR A CA 1
ATOM 700 C C . TYR A 1 83 ? 18.870 4.458 1.766 1.00 84.44 83 TYR A C 1
ATOM 702 O O . TYR A 1 83 ? 17.961 4.239 2.562 1.00 84.44 83 TYR A O 1
ATOM 710 N N . LEU A 1 84 ? 18.649 4.597 0.456 1.00 83.81 84 LEU A N 1
ATOM 711 C CA . LEU A 1 84 ? 17.328 4.483 -0.159 1.00 83.81 84 LEU A CA 1
ATOM 712 C C . LEU A 1 84 ? 16.718 3.087 0.039 1.00 83.81 84 LEU A C 1
ATOM 714 O O . LEU A 1 84 ? 15.537 2.969 0.385 1.00 83.81 84 LEU A O 1
ATOM 718 N N . ARG A 1 85 ? 17.523 2.030 -0.123 1.00 85.00 85 ARG A N 1
ATOM 719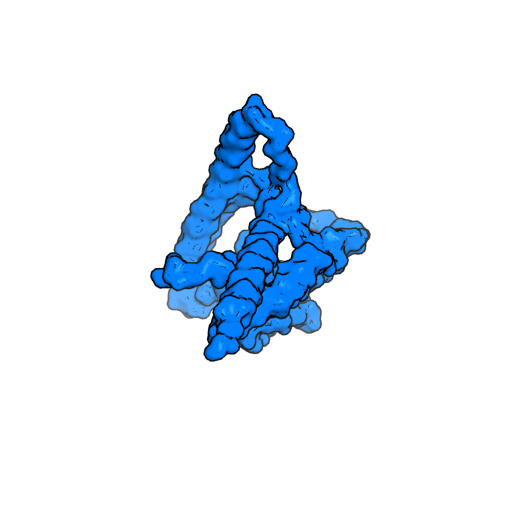 C CA . ARG A 1 85 ? 17.104 0.642 0.126 1.00 85.00 85 ARG A CA 1
ATOM 720 C C . ARG A 1 85 ? 16.777 0.406 1.593 1.00 85.00 85 ARG A C 1
ATOM 722 O O . ARG A 1 85 ? 15.703 -0.116 1.889 1.00 85.00 85 ARG A O 1
ATOM 729 N N . ASP A 1 86 ? 17.650 0.822 2.507 1.00 85.38 86 ASP A N 1
ATOM 730 C CA . ASP A 1 86 ? 17.409 0.653 3.942 1.00 85.38 86 ASP A CA 1
ATOM 731 C C . ASP A 1 86 ? 16.199 1.451 4.427 1.00 85.38 86 ASP A C 1
ATOM 733 O O . ASP A 1 86 ? 15.373 0.929 5.177 1.00 85.38 86 ASP A O 1
ATOM 737 N N . ASN A 1 87 ? 16.040 2.683 3.944 1.00 86.31 87 ASN A N 1
ATOM 738 C CA . ASN A 1 87 ? 14.859 3.495 4.198 1.00 86.31 87 ASN A CA 1
ATOM 739 C C . ASN A 1 87 ? 13.584 2.768 3.740 1.00 86.31 87 ASN A C 1
ATOM 741 O O . ASN A 1 87 ? 12.665 2.570 4.538 1.00 86.31 87 ASN A O 1
ATOM 745 N N . SER A 1 88 ? 13.557 2.298 2.491 1.00 86.25 88 SER A N 1
ATOM 746 C CA . SER A 1 88 ? 12.395 1.611 1.910 1.00 86.25 88 SER A CA 1
ATOM 747 C C . SER A 1 88 ? 12.068 0.306 2.637 1.00 86.25 88 SER A C 1
ATOM 749 O O . SER A 1 88 ? 10.901 0.026 2.921 1.00 86.25 88 SER A O 1
ATOM 751 N N . ARG A 1 89 ? 13.094 -0.465 3.018 1.00 88.81 89 ARG A N 1
ATOM 752 C CA . ARG A 1 89 ? 12.959 -1.700 3.799 1.00 88.81 89 ARG A CA 1
ATOM 753 C C . ARG A 1 89 ? 12.358 -1.434 5.177 1.00 88.81 89 ARG A C 1
ATOM 755 O O . ARG A 1 89 ? 11.408 -2.111 5.568 1.00 88.81 89 ARG A O 1
ATOM 762 N N . LEU A 1 90 ? 12.879 -0.448 5.908 1.00 87.94 90 LEU A N 1
ATOM 763 C CA . LEU A 1 90 ? 12.371 -0.092 7.235 1.00 87.94 90 LEU A CA 1
ATOM 764 C C . LEU A 1 90 ? 10.939 0.450 7.171 1.00 87.94 90 LEU A C 1
ATOM 766 O O . LEU A 1 90 ? 10.123 0.103 8.026 1.00 87.94 90 LEU A O 1
ATOM 770 N N . GLN A 1 91 ? 10.604 1.234 6.142 1.00 88.00 91 GLN A N 1
ATOM 771 C CA . GLN A 1 91 ? 9.224 1.655 5.899 1.00 88.00 91 GLN A CA 1
ATOM 772 C C . GLN A 1 91 ? 8.305 0.459 5.627 1.00 88.00 91 GLN A C 1
ATOM 774 O O . GLN A 1 91 ? 7.238 0.371 6.229 1.00 88.00 91 GLN A O 1
ATOM 779 N N . TYR A 1 92 ? 8.706 -0.482 4.768 1.00 90.00 92 TYR A N 1
ATOM 780 C CA . TYR A 1 92 ? 7.907 -1.677 4.489 1.00 90.00 92 TYR A CA 1
ATOM 781 C C . TYR A 1 92 ? 7.618 -2.489 5.761 1.00 90.00 92 TYR A C 1
ATOM 783 O O . TYR A 1 92 ? 6.456 -2.783 6.049 1.00 90.00 92 TYR A O 1
ATOM 791 N N . LEU A 1 93 ? 8.649 -2.785 6.561 1.00 90.25 93 LEU A N 1
ATOM 792 C CA . LEU A 1 93 ? 8.493 -3.520 7.823 1.00 90.25 93 LEU A CA 1
ATOM 793 C C . LEU A 1 93 ? 7.591 -2.774 8.810 1.00 90.25 93 LEU A C 1
ATOM 795 O O . LEU A 1 93 ? 6.736 -3.382 9.458 1.00 90.25 93 LEU A O 1
ATOM 799 N N . TYR A 1 94 ? 7.747 -1.452 8.891 1.00 89.62 94 TYR A N 1
ATOM 800 C CA . TYR A 1 94 ? 6.892 -0.606 9.710 1.00 89.62 94 TYR A CA 1
ATOM 801 C C . TYR A 1 94 ? 5.419 -0.730 9.302 1.00 89.62 94 TYR A C 1
ATOM 803 O O . TYR A 1 94 ? 4.580 -1.048 10.145 1.00 89.62 94 TYR A O 1
ATOM 811 N N . TYR A 1 95 ? 5.100 -0.567 8.014 1.00 89.69 95 TYR A N 1
ATOM 812 C CA . TYR A 1 95 ? 3.720 -0.650 7.527 1.00 89.69 95 TYR A CA 1
ATOM 813 C C . TYR A 1 95 ? 3.137 -2.061 7.560 1.00 89.69 95 TYR A C 1
ATOM 815 O O . TYR A 1 95 ? 1.931 -2.203 7.752 1.00 89.69 95 TYR A O 1
ATOM 823 N N . SER A 1 96 ? 3.961 -3.100 7.432 1.00 90.88 96 SER A N 1
ATOM 824 C CA . SER A 1 96 ? 3.506 -4.482 7.600 1.00 90.88 96 SER A CA 1
ATOM 825 C C . SER A 1 96 ? 3.103 -4.773 9.050 1.00 90.88 96 SER A C 1
ATOM 827 O O . SER A 1 96 ? 2.053 -5.365 9.312 1.00 90.88 96 SER A O 1
ATOM 829 N N . ASN A 1 97 ? 3.871 -4.272 10.022 1.00 90.19 97 ASN A N 1
ATOM 830 C CA . ASN A 1 97 ? 3.474 -4.327 11.429 1.00 90.19 97 ASN A CA 1
ATOM 831 C C . ASN A 1 97 ? 2.198 -3.502 11.687 1.00 90.19 97 ASN A C 1
ATOM 833 O O . ASN A 1 97 ? 1.272 -3.954 12.358 1.00 90.19 97 ASN A O 1
ATOM 837 N N . PHE A 1 98 ? 2.099 -2.325 11.070 1.00 89.50 98 PHE A N 1
ATOM 838 C CA . PHE A 1 98 ? 0.908 -1.476 11.139 1.00 89.50 98 PHE A CA 1
ATOM 839 C C . PHE A 1 98 ? -0.345 -2.182 10.598 1.00 89.50 98 PHE A C 1
ATOM 841 O O . PHE A 1 98 ? -1.419 -2.112 11.200 1.00 89.50 98 PHE A O 1
ATOM 848 N N . LEU A 1 99 ? -0.197 -2.937 9.507 1.00 91.94 99 LEU A N 1
ATOM 849 C CA . LEU A 1 99 ? -1.265 -3.750 8.935 1.00 91.94 99 LEU A CA 1
ATOM 850 C C . LEU A 1 99 ? -1.695 -4.879 9.878 1.00 91.94 99 LEU A C 1
ATOM 852 O O . LEU A 1 99 ? -2.890 -5.152 9.983 1.00 91.94 99 LEU A O 1
ATOM 856 N N . ARG A 1 100 ? -0.755 -5.520 10.587 1.00 91.62 100 ARG A N 1
ATOM 857 C CA . ARG A 1 100 ? -1.074 -6.564 11.577 1.00 91.62 100 ARG A CA 1
ATOM 858 C C . ARG A 1 100 ? -1.985 -6.033 12.682 1.00 91.62 100 ARG A C 1
ATOM 860 O O . ARG A 1 100 ? -2.999 -6.659 12.978 1.00 91.62 100 ARG A O 1
ATOM 867 N N . TYR A 1 101 ? -1.688 -4.857 13.224 1.00 91.38 101 TYR A N 1
ATOM 868 C CA . TYR A 1 101 ? -2.545 -4.213 14.223 1.00 91.38 101 TYR A CA 1
ATOM 869 C C . TYR A 1 101 ? -3.912 -3.795 13.659 1.00 91.38 101 TYR A C 1
ATOM 871 O O . TYR A 1 101 ? -4.935 -3.984 14.317 1.00 91.38 101 TYR A O 1
ATOM 879 N N . ALA A 1 102 ? -3.970 -3.278 12.427 1.00 90.00 102 ALA A N 1
ATOM 880 C CA . ALA A 1 102 ? -5.245 -2.945 11.786 1.00 90.00 102 ALA A CA 1
ATOM 881 C C . ALA A 1 102 ? -6.134 -4.189 11.580 1.00 90.00 102 ALA A C 1
ATOM 883 O O . ALA A 1 102 ? -7.330 -4.152 11.876 1.00 90.00 102 ALA A O 1
ATOM 884 N N . LYS A 1 103 ? -5.533 -5.312 11.158 1.00 91.88 103 LYS A N 1
ATOM 885 C CA . LYS A 1 103 ? -6.199 -6.621 11.062 1.00 91.88 103 LYS A CA 1
ATOM 886 C C . LYS A 1 103 ? -6.689 -7.111 12.427 1.00 91.88 103 LYS A C 1
ATOM 888 O O . LYS A 1 103 ? -7.808 -7.608 12.522 1.00 91.88 103 LYS A O 1
ATOM 893 N N . GLN A 1 104 ? -5.900 -6.926 13.490 1.00 92.56 104 GLN A N 1
ATOM 894 C CA . GLN A 1 104 ? -6.318 -7.258 14.858 1.00 92.56 104 GLN A CA 1
ATOM 895 C C . GLN A 1 104 ? -7.558 -6.461 15.280 1.00 92.56 104 GLN A C 1
ATOM 897 O O . GLN A 1 104 ? -8.532 -7.079 15.708 1.00 92.56 104 GLN A O 1
ATOM 902 N N . ILE A 1 105 ? -7.578 -5.135 15.068 1.00 89.50 105 ILE A N 1
ATOM 903 C CA . ILE A 1 105 ? -8.759 -4.292 15.343 1.00 89.50 105 ILE A CA 1
ATOM 904 C C . ILE A 1 1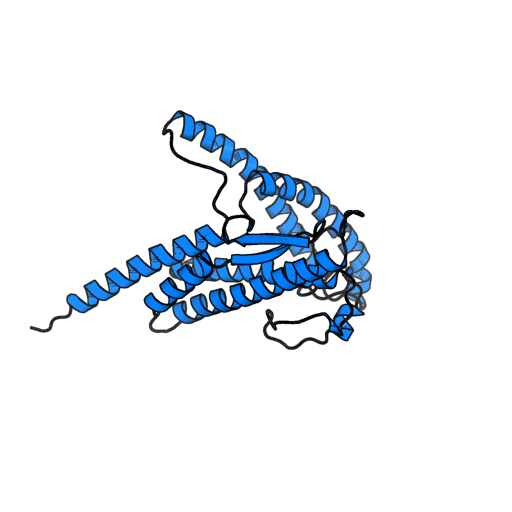05 ? -9.994 -4.820 14.605 1.00 89.50 105 ILE A C 1
ATOM 906 O O . ILE A 1 105 ? -11.057 -4.958 15.208 1.00 89.50 105 ILE A O 1
ATOM 910 N N . ASN A 1 106 ? -9.875 -5.134 13.311 1.00 90.69 106 ASN A N 1
ATOM 911 C CA . ASN A 1 106 ? -11.006 -5.666 12.547 1.00 90.69 106 ASN A CA 1
ATOM 912 C C . ASN A 1 106 ? -11.446 -7.055 13.019 1.00 90.69 106 ASN A C 1
ATOM 914 O O . ASN A 1 106 ? -12.647 -7.334 12.993 1.00 90.69 106 ASN A O 1
ATOM 918 N N . SER A 1 107 ? -10.518 -7.911 13.459 1.00 91.56 107 SER A N 1
ATOM 919 C CA . SER A 1 107 ? -10.864 -9.225 14.009 1.00 91.56 107 SER A CA 1
ATOM 920 C C . SER A 1 107 ? -11.647 -9.102 15.320 1.00 91.56 107 SER A C 1
ATOM 922 O O . SER A 1 107 ? -12.696 -9.726 15.451 1.00 91.56 107 SER A O 1
ATOM 924 N N . GLU A 1 108 ? -11.218 -8.211 16.220 1.00 90.12 108 GLU A N 1
ATOM 925 C CA . GLU A 1 108 ? -11.887 -7.930 17.498 1.00 90.12 108 GLU A CA 1
ATOM 926 C C . GLU A 1 108 ? -13.281 -7.330 17.273 1.00 90.12 108 GLU A C 1
ATOM 928 O O . GLU A 1 108 ? -14.261 -7.757 17.877 1.00 90.12 108 GLU A O 1
ATOM 933 N N . LEU A 1 109 ? -13.411 -6.392 16.330 1.00 86.62 109 LEU A N 1
ATOM 934 C CA . LEU A 1 109 ? -14.698 -5.797 15.948 1.00 86.62 109 LEU A CA 1
ATOM 935 C C . LEU A 1 109 ? -15.657 -6.769 15.245 1.00 86.62 109 LEU A C 1
ATOM 937 O O . LEU A 1 109 ? -16.859 -6.503 15.175 1.00 86.62 109 LEU A O 1
ATOM 941 N N . SER A 1 110 ? -15.131 -7.857 14.680 1.00 86.25 110 SER A N 1
ATOM 942 C CA . SER A 1 110 ? -15.918 -8.893 14.000 1.00 86.25 110 SER A CA 1
ATOM 943 C C . SER A 1 110 ? -16.263 -10.072 14.915 1.00 86.25 110 SER A C 1
ATOM 945 O O . SER A 1 110 ? -17.011 -10.959 14.497 1.00 86.25 110 SER A O 1
ATOM 947 N N . ALA A 1 111 ? -15.736 -10.099 16.143 1.00 88.12 111 ALA A N 1
ATOM 948 C CA . ALA A 1 111 ? -16.087 -11.095 17.144 1.00 88.12 111 ALA A CA 1
ATOM 949 C C . ALA A 1 111 ? -17.560 -10.961 17.568 1.00 88.12 111 ALA A C 1
ATOM 951 O O . ALA A 1 111 ? -18.168 -9.897 17.448 1.00 88.12 111 ALA A O 1
ATOM 952 N N . LYS A 1 112 ? -18.142 -12.055 18.085 1.00 81.69 112 LYS A N 1
ATOM 953 C CA . LYS A 1 112 ? -19.528 -12.054 18.595 1.00 81.69 112 LYS A CA 1
ATOM 954 C C . LYS A 1 112 ? -19.722 -11.034 19.721 1.00 81.69 112 LYS A C 1
ATOM 956 O O . LYS A 1 112 ? -20.763 -10.392 19.777 1.00 81.69 112 LYS A O 1
ATOM 961 N N . GLU A 1 113 ? -18.707 -10.882 20.566 1.00 83.38 113 GLU A N 1
ATOM 962 C CA . GLU A 1 113 ? -18.641 -9.899 21.645 1.00 83.38 113 GLU A CA 1
ATOM 963 C C . GLU A 1 113 ? -17.336 -9.102 21.496 1.00 83.38 113 GLU A C 1
ATOM 965 O O . GLU A 1 113 ? -16.272 -9.590 21.882 1.00 83.38 113 GLU A O 1
ATOM 970 N N . PRO A 1 114 ? -17.377 -7.913 20.869 1.00 84.62 114 PRO A N 1
ATOM 971 C CA . PRO A 1 114 ? -16.181 -7.107 20.652 1.00 84.62 114 PRO A CA 1
ATOM 972 C C . PRO A 1 114 ? -15.566 -6.602 21.961 1.00 84.62 114 PRO A C 1
ATOM 974 O O . PRO A 1 114 ? -16.247 -5.979 22.779 1.00 84.62 114 PRO A O 1
ATOM 977 N N . ASN A 1 115 ? -14.254 -6.780 22.132 1.00 87.69 115 ASN A N 1
ATOM 978 C CA . ASN A 1 115 ? -13.532 -6.210 23.266 1.00 87.69 115 ASN A CA 1
ATOM 979 C C . ASN A 1 115 ? -13.070 -4.774 22.960 1.00 87.69 115 ASN A C 1
ATOM 981 O O . ASN A 1 115 ? -11.970 -4.533 22.452 1.00 87.69 115 ASN A O 1
ATOM 985 N N . TYR A 1 116 ? -13.917 -3.799 23.297 1.00 85.19 116 TYR A N 1
ATOM 986 C CA . TYR A 1 116 ? -13.636 -2.383 23.045 1.00 85.19 116 TYR A CA 1
ATOM 987 C C . TYR A 1 116 ? -12.400 -1.854 23.785 1.00 85.19 116 TYR A C 1
ATOM 989 O O . TYR A 1 116 ? -11.751 -0.937 23.289 1.00 85.19 116 TYR A O 1
ATOM 997 N N . GLU A 1 117 ? -12.012 -2.438 24.921 1.00 87.88 117 GLU A N 1
ATOM 998 C CA . GLU A 1 117 ? -10.803 -2.027 25.646 1.00 87.88 117 GLU A CA 1
ATOM 999 C C . GLU A 1 117 ? -9.526 -2.429 24.905 1.00 87.88 117 GLU A C 1
ATOM 1001 O O . GLU A 1 117 ? -8.617 -1.611 24.739 1.00 87.88 117 GLU A O 1
ATOM 1006 N N . THR A 1 118 ? -9.491 -3.654 24.379 1.00 89.31 118 THR A N 1
ATOM 1007 C CA . THR A 1 118 ? -8.409 -4.117 23.502 1.00 89.31 118 THR A CA 1
ATOM 1008 C C . THR A 1 118 ? -8.327 -3.256 22.241 1.00 89.31 118 THR A C 1
ATOM 1010 O O . THR A 1 118 ? -7.238 -2.816 21.873 1.00 89.31 118 THR A O 1
ATOM 1013 N N . ILE A 1 119 ? -9.468 -2.934 21.622 1.00 87.44 119 ILE A N 1
ATOM 1014 C CA . ILE A 1 119 ? -9.531 -2.077 20.426 1.00 87.44 119 ILE A CA 1
ATOM 1015 C C . ILE A 1 119 ? -8.956 -0.681 20.706 1.00 87.44 119 ILE A C 1
ATOM 1017 O O . ILE A 1 119 ? -8.105 -0.213 19.948 1.00 87.44 119 ILE A O 1
ATOM 1021 N N . ILE A 1 120 ? -9.375 -0.033 21.799 1.00 86.38 120 ILE A N 1
ATOM 1022 C CA . ILE A 1 120 ? -8.881 1.295 22.204 1.00 86.38 120 ILE A CA 1
ATOM 1023 C C . ILE A 1 120 ? -7.371 1.245 22.461 1.00 86.38 120 ILE A C 1
ATOM 1025 O O . ILE A 1 120 ? -6.627 2.090 21.956 1.00 86.38 120 ILE A O 1
ATOM 1029 N N . LYS A 1 121 ? -6.895 0.225 23.185 1.00 91.69 121 LYS A N 1
ATOM 1030 C CA . LYS A 1 121 ? -5.466 0.038 23.468 1.00 91.69 121 LYS A CA 1
ATOM 1031 C C . LYS A 1 121 ? -4.647 -0.095 22.183 1.00 91.69 121 LYS A C 1
ATOM 1033 O O . LYS A 1 121 ? -3.641 0.600 22.042 1.00 91.69 121 LYS A O 1
ATOM 1038 N N . ILE A 1 122 ? -5.082 -0.937 21.241 1.00 89.81 122 ILE A N 1
ATOM 1039 C CA . ILE A 1 122 ? -4.391 -1.119 19.955 1.00 89.81 122 ILE A CA 1
ATOM 1040 C C . ILE A 1 122 ? -4.433 0.178 19.136 1.00 89.81 122 ILE A C 1
ATOM 1042 O O . ILE A 1 122 ? -3.415 0.581 18.579 1.00 89.81 122 ILE A O 1
ATOM 1046 N N . ALA A 1 123 ? -5.568 0.881 19.096 1.00 86.06 123 ALA A N 1
ATOM 1047 C CA . ALA A 1 123 ? -5.695 2.141 18.364 1.00 86.06 123 ALA A CA 1
ATOM 1048 C C . ALA A 1 123 ? -4.781 3.250 18.925 1.00 86.06 123 ALA A C 1
ATOM 1050 O O . ALA A 1 123 ? -4.166 3.988 18.152 1.00 86.06 123 ALA A O 1
ATOM 1051 N N . HIS A 1 124 ? -4.619 3.337 20.250 1.00 86.19 124 HIS A N 1
ATOM 1052 C CA . HIS A 1 124 ? -3.648 4.242 20.873 1.00 86.19 124 HIS A CA 1
ATOM 1053 C C . HIS A 1 124 ? -2.199 3.843 20.591 1.00 86.19 124 HIS A C 1
ATOM 1055 O O . HIS A 1 124 ? -1.376 4.713 20.303 1.00 86.19 124 HIS A O 1
ATOM 1061 N N . GLN A 1 125 ? -1.882 2.546 20.654 1.00 86.94 125 GLN A N 1
ATOM 1062 C CA . GLN A 1 125 ? -0.554 2.043 20.295 1.00 86.94 125 GLN A CA 1
ATOM 1063 C C . GLN A 1 125 ? -0.209 2.392 18.846 1.00 86.94 125 GLN A C 1
ATOM 1065 O O . GLN A 1 125 ? 0.873 2.914 18.596 1.00 86.94 125 GLN A O 1
ATOM 1070 N N . LEU A 1 126 ? -1.154 2.185 17.923 1.00 83.50 126 LEU A N 1
ATOM 1071 C CA . LEU A 1 126 ? -1.032 2.574 16.521 1.00 83.50 126 LEU A CA 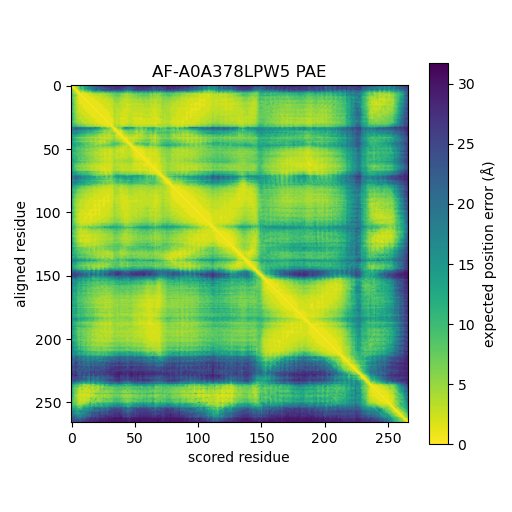1
ATOM 1072 C C . LEU A 1 126 ? -0.783 4.081 16.387 1.00 83.50 126 LEU A C 1
ATOM 1074 O O . LEU A 1 126 ? 0.176 4.478 15.738 1.00 83.50 126 LEU A O 1
ATOM 1078 N N . LYS A 1 127 ? -1.608 4.925 17.021 1.00 82.25 127 LYS A N 1
ATOM 1079 C CA . LYS A 1 127 ? -1.500 6.392 16.921 1.00 82.25 127 LYS A CA 1
ATOM 1080 C C . LYS A 1 127 ? -0.143 6.920 17.394 1.00 82.25 127 LYS A C 1
ATOM 1082 O O . LYS A 1 127 ? 0.385 7.855 16.800 1.00 82.25 127 LYS A O 1
ATOM 1087 N N . ASN A 1 128 ? 0.411 6.322 18.444 1.00 82.50 128 ASN A N 1
ATOM 1088 C CA . ASN A 1 128 ? 1.665 6.759 19.057 1.00 82.50 128 ASN A CA 1
ATOM 1089 C C . ASN A 1 128 ? 2.903 6.069 18.469 1.00 82.50 128 ASN A C 1
ATOM 1091 O O . ASN A 1 128 ? 4.014 6.305 18.945 1.00 82.50 128 ASN A O 1
ATOM 1095 N N . GLN A 1 129 ? 2.731 5.203 17.469 1.00 81.69 129 GLN A N 1
ATOM 1096 C CA . GLN A 1 129 ? 3.845 4.493 16.870 1.00 81.69 129 GLN A CA 1
ATOM 1097 C C . GLN A 1 129 ? 4.717 5.449 16.044 1.00 81.69 129 GLN A C 1
ATOM 1099 O O . GLN A 1 129 ? 4.230 6.302 15.297 1.00 81.69 129 GLN A O 1
ATOM 1104 N N . GLU A 1 130 ? 6.028 5.280 16.173 1.00 82.69 130 GLU A N 1
ATOM 1105 C CA . GLU A 1 130 ? 7.024 5.960 15.356 1.00 82.69 130 GLU A CA 1
ATOM 1106 C C . GLU A 1 130 ? 8.065 4.956 14.860 1.00 82.69 130 GLU A C 1
ATOM 1108 O O . GLU A 1 130 ? 8.319 3.929 15.496 1.00 82.69 130 GLU A O 1
ATOM 1113 N N . THR A 1 131 ? 8.666 5.249 13.712 1.00 84.06 131 THR A N 1
ATOM 1114 C CA . THR A 1 131 ? 9.833 4.519 13.213 1.00 84.06 131 THR A CA 1
ATOM 1115 C C . THR A 1 131 ? 10.933 5.482 12.804 1.00 84.06 131 THR A C 1
ATOM 1117 O O . THR A 1 131 ? 10.680 6.637 12.460 1.00 84.06 131 THR A O 1
ATOM 1120 N N . LYS A 1 132 ? 12.166 4.987 12.848 1.00 85.25 132 LYS A N 1
ATOM 1121 C CA . LYS A 1 132 ? 13.384 5.710 12.499 1.00 85.25 132 LYS A CA 1
ATOM 1122 C C . LYS A 1 132 ? 13.909 5.151 11.189 1.00 85.25 132 LYS A C 1
ATOM 1124 O O . LYS A 1 132 ? 14.205 3.961 11.116 1.00 85.25 132 LYS A O 1
ATOM 1129 N N . VAL A 1 133 ? 14.025 5.996 10.172 1.00 84.31 133 VAL A N 1
ATOM 1130 C CA . VAL A 1 133 ? 14.567 5.620 8.859 1.00 84.31 133 VAL A CA 1
ATOM 1131 C C . VAL A 1 133 ? 15.722 6.546 8.481 1.00 84.31 133 VAL A C 1
ATOM 1133 O O . VAL A 1 133 ? 15.688 7.719 8.844 1.00 84.31 133 VAL A O 1
ATOM 1136 N N . PRO A 1 134 ? 16.749 6.067 7.765 1.00 82.56 134 PRO A N 1
ATOM 1137 C CA . PRO A 1 134 ? 17.837 6.927 7.316 1.00 82.56 134 PRO A CA 1
ATOM 1138 C C . PRO A 1 134 ? 17.373 7.864 6.194 1.00 82.56 134 PRO A C 1
ATOM 1140 O O . PRO A 1 134 ? 16.603 7.470 5.321 1.00 82.56 134 PRO A O 1
ATOM 1143 N N . SER A 1 135 ? 17.870 9.094 6.183 1.00 81.31 135 SER A N 1
ATOM 1144 C CA . SER A 1 135 ? 17.763 10.018 5.057 1.00 81.31 135 SER A CA 1
ATOM 1145 C C . SER A 1 135 ? 18.414 9.409 3.820 1.00 81.31 135 SER A C 1
ATOM 1147 O O . SER A 1 135 ? 19.530 8.894 3.887 1.00 81.31 135 SER A O 1
ATOM 1149 N N . VAL A 1 136 ? 17.736 9.514 2.679 1.00 82.62 136 VAL A N 1
ATOM 1150 C CA . VAL A 1 136 ? 18.221 8.975 1.399 1.00 82.62 136 VAL A CA 1
ATOM 1151 C C . VAL A 1 136 ? 19.438 9.742 0.857 1.00 82.62 136 VAL A C 1
ATOM 1153 O O . VAL A 1 136 ? 20.159 9.221 0.012 1.00 82.62 136 VAL A O 1
ATOM 1156 N N . TYR A 1 137 ? 19.710 10.943 1.385 1.00 79.56 137 TYR A N 1
ATOM 1157 C CA . TYR A 1 137 ? 20.847 11.788 0.999 1.00 79.56 137 TYR A CA 1
ATOM 1158 C C . TYR A 1 137 ? 21.999 11.734 2.011 1.00 79.56 137 TYR A C 1
ATOM 1160 O O . TYR A 1 137 ? 23.161 11.655 1.626 1.00 79.56 137 TYR A O 1
ATOM 1168 N N . THR A 1 138 ? 21.685 11.782 3.309 1.00 78.62 138 THR A N 1
ATOM 1169 C CA . THR A 1 138 ? 22.673 12.043 4.374 1.00 78.62 138 THR A CA 1
ATOM 1170 C C . THR A 1 138 ? 22.813 10.916 5.400 1.00 78.62 138 THR A C 1
ATOM 1172 O O . THR A 1 138 ? 23.660 11.020 6.280 1.00 78.62 138 THR A O 1
ATOM 1175 N N . ALA A 1 139 ? 21.997 9.855 5.326 1.00 77.56 139 ALA A N 1
ATOM 1176 C CA . ALA A 1 139 ? 21.819 8.824 6.366 1.00 77.56 139 ALA A CA 1
ATOM 1177 C C . ALA A 1 139 ? 21.346 9.322 7.744 1.00 77.56 139 ALA A C 1
ATOM 1179 O O . ALA A 1 139 ? 21.129 8.512 8.646 1.00 77.56 139 ALA A O 1
ATOM 1180 N N . GLU A 1 140 ? 21.122 10.626 7.914 1.00 81.44 140 GLU A N 1
ATOM 1181 C CA . GLU A 1 140 ? 20.552 11.189 9.136 1.00 81.44 140 GLU A CA 1
ATOM 1182 C C . GLU A 1 140 ? 19.195 10.561 9.448 1.00 81.44 140 GLU A C 1
ATOM 1184 O O . GLU A 1 140 ? 18.392 10.297 8.556 1.00 81.44 140 GLU A O 1
ATOM 1189 N N . ILE A 1 141 ? 18.925 10.314 10.726 1.00 85.31 141 ILE A N 1
ATOM 1190 C CA . ILE A 1 141 ? 17.710 9.615 11.131 1.00 85.31 141 ILE A CA 1
ATOM 1191 C C . ILE A 1 141 ? 16.503 10.549 11.010 1.00 85.31 141 ILE A C 1
ATOM 1193 O O . ILE A 1 141 ? 16.418 11.576 11.682 1.00 85.31 141 ILE A O 1
ATOM 1197 N N . ILE A 1 142 ? 15.527 10.129 10.211 1.00 80.25 142 ILE A N 1
ATOM 1198 C CA . ILE A 1 142 ? 14.218 10.754 10.061 1.00 80.25 142 ILE A CA 1
ATOM 1199 C C . ILE A 1 142 ? 13.200 9.934 10.859 1.00 80.25 142 ILE A C 1
ATOM 1201 O O . ILE A 1 142 ? 13.095 8.716 10.699 1.00 80.25 142 ILE A O 1
ATOM 1205 N N . ASN A 1 143 ? 12.421 10.609 11.706 1.00 78.31 143 ASN A N 1
ATOM 1206 C CA . ASN A 1 143 ? 11.305 9.992 12.420 1.00 78.31 143 ASN A CA 1
ATOM 1207 C C . ASN A 1 143 ? 10.047 10.039 11.548 1.00 78.31 143 ASN A C 1
ATOM 1209 O O . ASN A 1 143 ? 9.522 11.117 11.263 1.00 78.31 143 ASN A O 1
ATOM 1213 N N . ILE A 1 144 ? 9.526 8.875 11.173 1.00 74.94 144 ILE A N 1
ATOM 1214 C CA . ILE A 1 144 ? 8.209 8.756 10.550 1.00 74.94 144 ILE A CA 1
ATOM 1215 C C . ILE A 1 144 ? 7.189 8.520 11.662 1.00 74.94 144 ILE A C 1
ATOM 1217 O O . ILE A 1 144 ? 7.279 7.540 12.402 1.00 74.94 144 ILE A O 1
ATOM 1221 N N . LYS A 1 145 ? 6.208 9.421 11.752 1.00 71.62 145 LYS A N 1
ATOM 1222 C CA . LYS A 1 145 ? 5.087 9.362 12.697 1.00 71.62 145 LYS A CA 1
ATOM 1223 C C . LYS A 1 145 ? 3.758 9.264 11.962 1.00 71.62 145 LYS A C 1
ATOM 1225 O O . LYS A 1 145 ? 3.615 9.737 10.830 1.00 71.62 145 LYS A O 1
ATOM 1230 N N . VAL A 1 146 ? 2.766 8.698 12.635 1.00 63.12 146 VAL A N 1
ATOM 1231 C CA . VAL A 1 146 ? 1.370 8.728 12.188 1.00 63.12 146 VAL A CA 1
ATOM 1232 C C . VAL A 1 146 ? 0.883 10.179 12.165 1.00 63.12 146 VAL A C 1
ATOM 1234 O O . VAL A 1 146 ? 1.097 10.907 13.125 1.00 63.12 146 VAL A O 1
ATOM 1237 N N . GLY A 1 147 ? 0.308 10.621 11.042 1.00 53.06 147 GLY A N 1
ATOM 1238 C CA . GLY A 1 147 ? -0.175 12.000 10.852 1.00 53.06 147 GLY A CA 1
ATOM 1239 C C . GLY A 1 147 ? 0.803 12.962 10.161 1.00 53.06 147 GLY A C 1
ATOM 1240 O O . GLY A 1 147 ? 0.356 13.885 9.489 1.00 53.06 147 GLY A O 1
ATOM 1241 N N . GLY A 1 148 ? 2.120 12.717 10.218 1.00 44.22 148 GLY A N 1
ATOM 1242 C CA . GLY A 1 148 ? 3.123 13.634 9.647 1.00 44.22 148 GLY A CA 1
ATOM 1243 C C . GLY A 1 148 ? 3.400 13.470 8.145 1.00 44.22 148 GLY A C 1
ATOM 1244 O O . GLY A 1 148 ? 3.765 14.434 7.482 1.00 44.22 148 GLY A O 1
ATOM 1245 N N . ILE A 1 149 ? 3.263 12.251 7.604 1.00 50.28 149 ILE A N 1
ATOM 1246 C CA . ILE A 1 149 ? 3.655 11.899 6.214 1.00 50.28 149 ILE A CA 1
ATOM 1247 C C . ILE A 1 149 ? 2.618 10.962 5.545 1.00 50.28 149 ILE A C 1
ATOM 1249 O O . ILE A 1 149 ? 2.732 10.569 4.389 1.00 50.28 149 ILE A O 1
ATOM 1253 N N . LEU A 1 150 ? 1.554 10.593 6.258 1.00 50.31 150 LEU A N 1
ATOM 1254 C CA . LEU A 1 150 ? 0.580 9.601 5.804 1.00 50.31 150 LEU A CA 1
ATOM 1255 C C . LEU A 1 150 ? -0.676 10.275 5.249 1.00 50.31 150 LEU A C 1
ATOM 1257 O O . LEU A 1 150 ? -1.604 10.439 6.028 1.00 50.31 150 LEU A O 1
ATOM 1261 N N . LYS A 1 151 ? -0.667 10.631 3.948 1.00 49.53 151 LYS A N 1
ATOM 1262 C CA . LYS A 1 151 ? -1.793 11.100 3.091 1.00 49.53 151 LYS A CA 1
ATOM 1263 C C . LYS A 1 151 ? -2.802 12.064 3.758 1.00 49.53 151 LYS A C 1
ATOM 1265 O O . LYS A 1 151 ? -3.456 11.722 4.742 1.00 49.53 151 LYS A O 1
ATOM 1270 N N . GLY A 1 152 ? -3.014 13.246 3.175 1.00 48.84 152 GLY A N 1
ATOM 1271 C CA . GLY A 1 152 ? -3.972 14.233 3.705 1.00 48.84 152 GLY A CA 1
ATOM 1272 C C . GLY A 1 152 ? -3.391 15.620 3.994 1.00 48.84 152 GLY A C 1
ATOM 1273 O O . GLY A 1 152 ? -4.079 16.444 4.602 1.00 48.84 152 GLY A O 1
ATOM 1274 N N . ASN A 1 153 ? -2.140 15.887 3.599 1.00 63.91 153 ASN A N 1
ATOM 1275 C CA . ASN A 1 153 ? -1.618 17.250 3.531 1.00 63.91 153 ASN A CA 1
ATOM 1276 C C . ASN A 1 153 ? -2.072 17.853 2.200 1.00 63.91 153 ASN A C 1
ATOM 1278 O O . ASN A 1 153 ? -1.576 17.450 1.153 1.00 63.91 153 ASN A O 1
ATOM 1282 N N . LEU A 1 154 ? -2.966 18.842 2.250 1.00 65.19 154 LEU A N 1
ATOM 1283 C CA . LEU A 1 154 ? -3.590 19.444 1.067 1.00 65.19 154 LEU A CA 1
ATOM 1284 C C . LEU A 1 154 ? -2.570 19.930 0.025 1.00 65.19 154 LEU A C 1
ATOM 1286 O O . LEU A 1 154 ? -2.832 19.821 -1.172 1.00 65.19 154 LEU A O 1
ATOM 1290 N N . PHE A 1 155 ? -1.412 20.437 0.464 1.00 67.19 155 PHE A N 1
ATOM 1291 C CA . PHE A 1 155 ? -0.353 20.893 -0.438 1.00 67.19 155 PHE A CA 1
ATOM 1292 C C . PHE A 1 155 ? 0.297 19.717 -1.172 1.00 67.19 155 PHE A C 1
ATOM 1294 O O . PHE A 1 155 ? 0.403 19.740 -2.395 1.00 67.19 155 PHE A O 1
ATOM 1301 N N . LEU A 1 156 ? 0.681 18.664 -0.448 1.00 69.06 156 LEU A N 1
ATOM 1302 C CA . LEU A 1 156 ? 1.240 17.456 -1.062 1.00 69.06 156 LEU A CA 1
ATOM 1303 C C . LEU A 1 156 ? 0.200 16.751 -1.939 1.00 69.06 156 LEU A C 1
ATOM 1305 O O . LEU A 1 156 ? 0.503 16.402 -3.074 1.00 69.06 156 LEU A O 1
ATOM 1309 N N . ASP A 1 157 ? -1.042 16.641 -1.465 1.00 70.38 157 ASP A N 1
ATOM 1310 C CA . ASP A 1 157 ? -2.154 16.042 -2.204 1.00 70.38 157 ASP A CA 1
ATOM 1311 C C . ASP A 1 157 ? -2.425 16.793 -3.521 1.00 70.38 157 ASP A C 1
ATOM 1313 O O . ASP A 1 157 ? -2.752 16.164 -4.527 1.00 70.38 157 ASP A O 1
ATOM 1317 N N . PHE A 1 158 ? -2.241 18.120 -3.553 1.00 78.44 158 PHE A N 1
ATOM 1318 C CA . PHE A 1 158 ? -2.382 18.917 -4.774 1.00 78.44 158 PHE A CA 1
ATOM 1319 C C . PHE A 1 158 ? -1.334 18.538 -5.828 1.00 78.44 158 PHE A C 1
ATOM 1321 O O . PHE A 1 158 ? -1.693 18.223 -6.964 1.00 78.44 158 PHE A O 1
ATOM 1328 N N . PHE A 1 159 ? -0.047 18.52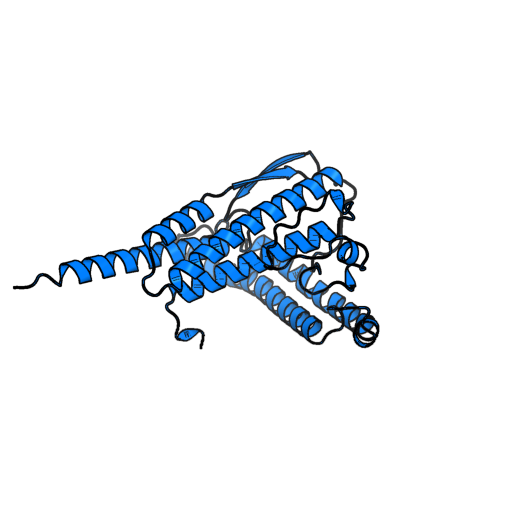7 -5.462 1.00 79.88 159 PHE A N 1
ATOM 1329 C CA . PHE A 1 159 ? 1.028 18.180 -6.399 1.00 79.88 159 PHE A CA 1
ATOM 1330 C C . PHE A 1 159 ? 0.994 16.702 -6.797 1.00 79.88 159 PHE A C 1
ATOM 1332 O O . PHE A 1 159 ? 1.119 16.394 -7.983 1.00 79.88 159 PHE A O 1
ATOM 1339 N N . GLU A 1 160 ? 0.744 15.794 -5.850 1.00 79.06 160 GLU A N 1
ATOM 1340 C CA . GLU A 1 160 ? 0.506 14.376 -6.146 1.00 79.06 160 GLU A CA 1
ATOM 1341 C C . GLU A 1 160 ? -0.679 14.194 -7.102 1.00 79.06 160 GLU A C 1
ATOM 1343 O O . GLU A 1 160 ? -0.631 13.364 -8.011 1.00 79.06 160 GLU A O 1
ATOM 1348 N N . GLY A 1 161 ? -1.744 14.977 -6.916 1.00 82.38 161 GLY A N 1
ATOM 1349 C CA . GLY A 1 161 ? -2.904 14.988 -7.794 1.00 82.38 161 GLY A CA 1
ATOM 1350 C C . GLY A 1 161 ? -2.546 15.415 -9.219 1.00 82.38 161 GLY A C 1
ATOM 1351 O O . GLY A 1 161 ? -2.893 14.713 -10.164 1.00 82.38 161 GLY A O 1
ATOM 1352 N N . ILE A 1 162 ? -1.797 16.509 -9.392 1.00 86.06 162 ILE A N 1
ATOM 1353 C CA . ILE A 1 162 ? -1.356 16.971 -10.720 1.00 86.06 162 ILE A CA 1
ATOM 1354 C C . ILE A 1 162 ? -0.481 15.920 -11.403 1.00 86.06 162 ILE A C 1
ATOM 1356 O O . ILE A 1 162 ? -0.745 15.566 -12.552 1.00 86.06 162 ILE A O 1
ATOM 1360 N N . ILE A 1 163 ? 0.531 15.397 -10.704 1.00 85.50 163 ILE A N 1
ATOM 1361 C CA . ILE A 1 163 ? 1.411 14.353 -11.249 1.00 85.50 163 ILE A CA 1
ATOM 1362 C C . ILE A 1 163 ? 0.571 13.150 -11.680 1.00 85.50 163 ILE A C 1
ATOM 1364 O O . ILE A 1 163 ? 0.730 12.652 -12.794 1.00 85.50 163 ILE A O 1
ATOM 1368 N N . GLY A 1 164 ? -0.375 12.728 -10.840 1.00 85.19 164 GLY A N 1
ATOM 1369 C CA . GLY A 1 164 ? -1.215 11.579 -11.135 1.00 85.19 164 GLY A CA 1
ATOM 1370 C C . GLY A 1 164 ? -2.147 11.768 -12.338 1.00 85.19 164 GLY A C 1
ATOM 1371 O O . GLY A 1 164 ? -2.342 10.822 -13.101 1.00 85.19 164 GLY A O 1
ATOM 1372 N N . ILE A 1 165 ? -2.644 12.988 -12.584 1.00 90.25 165 ILE A N 1
ATOM 1373 C CA . ILE A 1 165 ? -3.448 13.326 -13.776 1.00 90.25 165 ILE A CA 1
ATOM 1374 C C . ILE A 1 165 ? -2.662 13.092 -15.072 1.00 90.25 165 ILE A C 1
ATOM 1376 O O . ILE A 1 165 ? -3.246 12.629 -16.049 1.00 90.25 165 ILE A O 1
ATOM 1380 N N . PHE A 1 166 ? -1.356 13.376 -15.096 1.00 89.44 166 PHE A N 1
ATOM 1381 C CA . PHE A 1 166 ? -0.504 13.112 -16.264 1.00 89.44 166 PHE A CA 1
ATOM 1382 C C . PHE A 1 166 ? 0.002 11.668 -16.312 1.00 89.44 166 PHE A C 1
ATOM 1384 O O . PHE A 1 166 ? 0.114 11.076 -17.389 1.00 89.44 166 PHE A O 1
ATOM 1391 N N . TYR A 1 167 ? 0.283 11.083 -15.150 1.00 89.56 167 TYR A N 1
ATOM 1392 C CA . TYR A 1 167 ? 0.850 9.747 -15.052 1.00 89.56 167 TYR A CA 1
ATOM 1393 C C . TYR A 1 167 ? -0.160 8.641 -15.394 1.00 89.56 167 TYR A C 1
ATOM 1395 O O . TYR A 1 167 ? 0.198 7.689 -16.085 1.00 89.56 167 TYR A O 1
ATOM 1403 N N . ALA A 1 168 ? -1.437 8.766 -15.012 1.00 91.12 168 ALA A N 1
ATOM 1404 C CA . ALA A 1 168 ? -2.456 7.764 -15.356 1.00 91.12 168 ALA A CA 1
ATOM 1405 C C . ALA A 1 168 ? -2.642 7.559 -16.877 1.00 91.12 168 ALA A C 1
ATOM 1407 O O . ALA A 1 168 ? -2.648 6.409 -17.325 1.00 91.12 168 ALA A O 1
ATOM 1408 N N . PRO A 1 169 ? -2.765 8.611 -17.708 1.00 91.69 169 PRO A N 1
ATOM 1409 C CA . PRO A 1 169 ? -2.795 8.465 -19.164 1.00 91.69 169 PRO A CA 1
ATOM 1410 C C . PRO A 1 169 ? -1.541 7.786 -19.727 1.00 91.69 169 PRO A C 1
ATOM 1412 O O . PRO A 1 169 ? -1.647 6.902 -20.578 1.00 91.69 169 PRO A O 1
ATOM 1415 N N . TYR A 1 170 ? -0.358 8.143 -19.217 1.00 91.31 170 TYR A N 1
ATOM 1416 C CA . TYR A 1 170 ? 0.899 7.497 -19.599 1.00 91.31 170 TYR A CA 1
ATOM 1417 C C . TYR A 1 170 ? 0.899 5.997 -19.259 1.00 91.31 170 TYR A C 1
ATOM 1419 O O . TYR A 1 170 ? 1.202 5.161 -20.111 1.00 91.31 170 TYR A O 1
ATOM 1427 N N . MET A 1 171 ? 0.462 5.632 -18.053 1.00 91.44 171 MET A N 1
ATOM 1428 C CA . MET A 1 171 ? 0.344 4.232 -17.640 1.00 91.44 171 MET A CA 1
ATOM 1429 C C . MET A 1 171 ? -0.737 3.479 -18.415 1.00 91.44 171 MET A C 1
ATOM 1431 O O . MET A 1 171 ? -0.551 2.306 -18.731 1.00 91.44 171 MET A O 1
ATOM 1435 N N . SER A 1 172 ? -1.833 4.141 -18.795 1.00 93.06 172 SER A N 1
ATOM 1436 C CA . SER A 1 172 ? -2.839 3.566 -19.698 1.00 93.06 172 SER A CA 1
ATOM 1437 C C . SER A 1 172 ? -2.219 3.183 -21.041 1.00 93.06 172 SER A C 1
ATOM 1439 O O . SER A 1 172 ? -2.467 2.081 -21.529 1.00 93.06 172 SER A O 1
ATOM 1441 N N . LEU A 1 173 ? -1.363 4.040 -21.610 1.00 93.69 173 LEU A N 1
ATOM 1442 C CA . LEU A 1 173 ? -0.643 3.740 -22.849 1.00 93.69 173 LEU A CA 1
ATOM 1443 C C . LEU A 1 173 ? 0.306 2.543 -22.681 1.00 93.69 173 LEU A C 1
ATOM 1445 O O . LEU A 1 173 ? 0.305 1.643 -23.523 1.00 93.69 173 LEU A O 1
ATOM 1449 N N . ILE A 1 174 ? 1.061 2.486 -21.577 1.00 91.88 174 ILE A N 1
ATOM 1450 C CA . ILE A 1 174 ? 1.894 1.317 -21.244 1.00 91.88 174 ILE A CA 1
ATOM 1451 C C . ILE A 1 174 ? 1.034 0.051 -21.140 1.00 91.88 174 ILE A C 1
ATOM 1453 O O . ILE A 1 174 ? 1.429 -1.001 -21.644 1.00 91.88 174 ILE A O 1
ATOM 1457 N N . GLY A 1 175 ? -0.156 0.152 -20.544 1.00 92.44 175 GLY A N 1
ATOM 1458 C CA . GLY A 1 175 ? -1.127 -0.937 -20.470 1.00 92.44 175 GLY A CA 1
ATOM 1459 C C . GLY A 1 175 ? -1.554 -1.441 -21.845 1.00 92.44 175 GLY A C 1
ATOM 1460 O O . GLY A 1 175 ? -1.573 -2.649 -22.067 1.00 92.44 175 GLY A O 1
ATOM 1461 N N . VAL A 1 176 ? -1.829 -0.541 -22.795 1.00 94.94 176 VAL A N 1
ATOM 1462 C CA . VAL A 1 176 ? -2.174 -0.913 -24.181 1.00 94.94 176 VAL A CA 1
ATOM 1463 C C . VAL A 1 176 ? -1.025 -1.671 -24.849 1.00 94.94 176 VAL A C 1
ATOM 1465 O O . VAL A 1 176 ? -1.254 -2.721 -25.449 1.00 94.94 176 VAL A O 1
ATOM 1468 N N . ILE A 1 177 ? 0.214 -1.195 -24.702 1.00 93.38 177 ILE A N 1
ATOM 1469 C CA . ILE A 1 177 ? 1.405 -1.878 -25.240 1.00 93.38 177 ILE A CA 1
ATOM 1470 C C . ILE A 1 177 ? 1.585 -3.256 -24.574 1.00 93.38 177 ILE A C 1
ATOM 1472 O O . ILE A 1 177 ? 1.917 -4.241 -25.238 1.00 93.38 177 ILE A O 1
ATOM 1476 N N . SER A 1 178 ? 1.299 -3.344 -23.274 1.00 92.50 178 SER A N 1
ATOM 1477 C CA . SER A 1 178 ? 1.444 -4.558 -22.460 1.00 92.50 178 SER A CA 1
ATOM 1478 C C . SER A 1 178 ? 0.271 -5.539 -22.583 1.00 92.50 178 SER A C 1
ATOM 1480 O O . SER A 1 178 ? 0.367 -6.665 -22.094 1.00 92.50 178 SER A O 1
ATOM 1482 N N . ALA A 1 179 ? -0.805 -5.176 -23.291 1.00 93.12 179 ALA A N 1
ATOM 1483 C CA . ALA A 1 179 ? -1.961 -6.047 -23.503 1.00 93.12 179 ALA A CA 1
ATOM 1484 C C . ALA A 1 179 ? -1.582 -7.336 -24.249 1.00 93.12 179 ALA A C 1
ATOM 1486 O O . ALA A 1 179 ? -2.064 -8.417 -23.917 1.00 93.12 179 ALA A O 1
ATOM 1487 N N . ARG A 1 180 ? -0.661 -7.256 -25.220 1.00 92.06 180 ARG A N 1
ATOM 1488 C CA . ARG A 1 180 ? -0.168 -8.445 -25.933 1.00 92.06 180 ARG A CA 1
ATOM 1489 C C . ARG A 1 180 ? 0.644 -9.376 -25.014 1.00 92.06 180 ARG A C 1
ATOM 1491 O O . ARG A 1 180 ? 0.308 -10.558 -24.974 1.00 92.06 180 ARG A O 1
ATOM 1498 N N . PRO A 1 181 ? 1.661 -8.901 -24.266 1.00 92.38 181 PRO A N 1
ATOM 1499 C CA . PRO A 1 181 ? 2.316 -9.695 -23.224 1.00 92.38 181 PRO A CA 1
ATOM 1500 C C . PRO A 1 181 ? 1.352 -10.331 -22.214 1.00 92.38 181 PRO A C 1
ATOM 1502 O O . PRO A 1 181 ? 1.563 -11.478 -21.828 1.00 92.38 181 PRO A O 1
ATOM 1505 N N . TYR A 1 182 ? 0.287 -9.626 -21.819 1.00 92.25 182 TYR A N 1
ATOM 1506 C CA . TYR A 1 182 ? -0.750 -10.161 -20.931 1.00 92.25 182 TYR A CA 1
ATOM 1507 C C . TYR A 1 182 ? -1.512 -11.332 -21.565 1.00 92.25 182 TYR A C 1
ATOM 1509 O O . TYR A 1 182 ? -1.580 -12.409 -20.979 1.00 92.25 182 TYR A O 1
ATOM 1517 N N . CYS A 1 183 ? -2.004 -11.176 -22.798 1.00 91.50 183 CYS A N 1
ATOM 1518 C CA . CYS A 1 183 ? -2.714 -12.246 -23.508 1.00 91.50 183 CYS A CA 1
ATOM 1519 C C . CYS A 1 183 ? -1.849 -13.494 -23.760 1.00 91.50 183 CYS A C 1
ATOM 1521 O O . CYS A 1 183 ? -2.385 -14.587 -23.914 1.00 91.50 183 CYS A O 1
ATOM 1523 N N . LEU A 1 184 ? -0.523 -13.335 -23.812 1.00 92.81 184 LEU A N 1
ATOM 1524 C CA . LEU A 1 184 ? 0.439 -14.433 -23.961 1.00 92.81 184 LEU A CA 1
ATOM 1525 C C . LEU A 1 184 ? 0.898 -15.032 -22.617 1.00 92.81 184 LEU A C 1
ATOM 1527 O O . LEU A 1 184 ? 1.676 -15.981 -22.616 1.00 92.81 184 LEU A O 1
ATOM 1531 N N . GLY A 1 185 ? 0.434 -14.495 -21.483 1.00 88.44 185 GLY A N 1
ATOM 1532 C CA . GLY A 1 185 ? 0.759 -14.984 -20.139 1.00 88.44 185 GLY A CA 1
ATOM 1533 C C . GLY A 1 185 ? 2.097 -14.499 -19.568 1.00 88.44 185 GLY A C 1
ATOM 1534 O O . GLY A 1 185 ? 2.486 -14.942 -18.490 1.00 88.44 185 GLY A O 1
ATOM 1535 N N . TYR A 1 186 ? 2.800 -13.589 -20.250 1.00 89.00 186 TYR A N 1
ATOM 1536 C CA . TYR A 1 186 ? 4.067 -13.025 -19.766 1.00 89.00 186 TYR A CA 1
ATOM 1537 C C . TYR A 1 186 ? 3.870 -11.920 -18.725 1.00 89.00 186 TYR A C 1
ATOM 1539 O O . TYR A 1 186 ? 4.697 -11.775 -17.832 1.00 89.00 186 TYR A O 1
ATOM 1547 N N . SER A 1 187 ? 2.786 -11.147 -18.840 1.00 90.88 187 SER A N 1
ATOM 1548 C CA . SER A 1 187 ? 2.383 -10.141 -17.852 1.00 90.88 187 SER A CA 1
ATOM 1549 C C . SER A 1 187 ? 1.207 -10.659 -17.036 1.00 90.88 187 SER A C 1
ATOM 1551 O O . SER A 1 187 ? 0.245 -11.167 -17.607 1.00 90.88 187 SER A O 1
ATOM 1553 N N . GLN A 1 188 ? 1.259 -10.510 -15.713 1.00 92.31 188 GLN A N 1
ATOM 1554 C CA . GLN A 1 188 ? 0.179 -10.959 -14.825 1.00 92.31 188 GLN A CA 1
ATOM 1555 C C . GLN A 1 188 ? -0.847 -9.860 -14.525 1.00 92.31 188 GLN A C 1
ATOM 1557 O O . GLN A 1 188 ? -1.998 -10.159 -14.209 1.00 92.31 188 GLN A O 1
ATOM 1562 N N . TYR A 1 189 ? -0.453 -8.588 -14.637 1.00 93.88 189 TYR A N 1
ATOM 1563 C CA . TYR A 1 189 ? -1.297 -7.451 -14.264 1.00 93.88 189 TYR A CA 1
ATOM 1564 C C . TYR A 1 189 ? -1.340 -6.359 -15.330 1.00 93.88 189 TYR A C 1
ATOM 1566 O O . TYR A 1 189 ? -2.431 -6.019 -15.792 1.00 93.88 189 TYR A O 1
ATOM 1574 N N . CYS A 1 190 ? -0.199 -5.809 -15.756 1.00 92.56 190 CYS A N 1
ATOM 1575 C CA . CYS A 1 190 ? -0.196 -4.735 -16.751 1.00 92.56 190 CYS A CA 1
ATOM 1576 C C . CYS A 1 190 ? -0.748 -5.235 -18.094 1.00 92.56 190 CYS A C 1
ATOM 1578 O O . CYS A 1 190 ? -0.320 -6.274 -18.596 1.00 92.56 190 CYS A O 1
ATOM 1580 N N . GLY A 1 191 ? -1.713 -4.506 -18.659 1.00 91.44 191 GLY A N 1
ATOM 1581 C CA . GLY A 1 191 ? -2.463 -4.918 -19.851 1.00 91.44 191 GLY A CA 1
ATOM 1582 C C . GLY A 1 191 ? -3.740 -5.720 -19.569 1.00 91.44 191 GLY A C 1
ATOM 1583 O O . GLY A 1 191 ? -4.512 -5.964 -20.493 1.00 91.44 191 GLY A O 1
ATOM 1584 N N . SER A 1 192 ? -4.007 -6.082 -18.310 1.00 94.56 192 SER A N 1
ATOM 1585 C CA . SER A 1 192 ? -5.275 -6.703 -17.906 1.00 94.56 192 SER A CA 1
ATOM 1586 C C . SER A 1 192 ? -6.428 -5.687 -17.829 1.00 94.56 192 SER A C 1
ATOM 1588 O O . SER A 1 192 ? -6.190 -4.497 -17.599 1.00 94.56 192 SER A O 1
ATOM 1590 N N . PRO A 1 193 ? -7.700 -6.127 -17.906 1.00 93.69 193 PRO A N 1
ATOM 1591 C CA . PRO A 1 193 ? -8.852 -5.259 -17.643 1.00 93.69 193 PRO A CA 1
ATOM 1592 C C . PRO A 1 193 ? -8.800 -4.583 -16.265 1.00 93.69 193 PRO A C 1
ATOM 1594 O O . PRO A 1 193 ? -9.162 -3.415 -16.130 1.00 93.69 193 PRO A O 1
ATOM 1597 N N . GLN A 1 194 ? -8.302 -5.2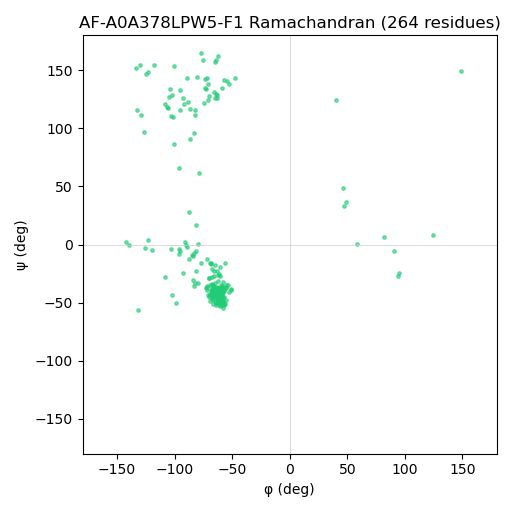99 -15.249 1.00 93.56 194 GLN A N 1
ATOM 1598 C CA . GLN A 1 194 ? -8.156 -4.760 -13.897 1.00 93.56 194 GLN A CA 1
ATOM 1599 C C . GLN A 1 194 ? -7.145 -3.611 -13.850 1.00 93.56 194 GLN A C 1
ATOM 1601 O O . GLN A 1 194 ? -7.378 -2.636 -13.142 1.00 93.56 194 GLN A O 1
ATOM 1606 N N . PHE A 1 195 ? -6.052 -3.700 -14.613 1.00 94.12 195 PHE A N 1
ATOM 1607 C CA . PHE A 1 195 ? -5.074 -2.620 -14.710 1.00 94.12 195 PHE A CA 1
ATOM 1608 C C . PHE A 1 195 ? -5.716 -1.342 -15.251 1.00 94.12 195 PHE A C 1
ATOM 1610 O O . PHE A 1 195 ? -5.582 -0.302 -14.623 1.00 94.12 195 PHE A O 1
ATOM 1617 N N . PHE A 1 196 ? -6.490 -1.412 -16.339 1.00 93.75 196 PHE A N 1
ATOM 1618 C CA . PHE A 1 196 ? -7.175 -0.230 -16.883 1.00 93.75 196 PHE A CA 1
ATOM 1619 C C . PHE A 1 196 ? -8.197 0.371 -15.911 1.00 93.75 196 PHE A C 1
ATOM 1621 O O . PHE A 1 196 ? -8.299 1.595 -15.813 1.00 93.75 196 PHE A O 1
ATOM 1628 N N . LEU A 1 197 ? -8.926 -0.471 -15.170 1.00 93.94 197 LEU A N 1
ATOM 1629 C CA . LEU A 1 197 ? -9.837 -0.005 -14.126 1.00 93.94 197 LEU A CA 1
ATOM 1630 C C . LEU A 1 197 ? -9.079 0.713 -13.003 1.00 93.94 197 LEU A C 1
ATOM 1632 O O . LEU A 1 197 ? -9.484 1.798 -12.592 1.00 93.94 197 LEU A O 1
ATOM 1636 N N . ASP A 1 198 ? -7.977 0.130 -12.530 1.00 91.75 198 ASP A N 1
ATOM 1637 C CA . ASP A 1 198 ? -7.139 0.737 -11.497 1.00 91.75 198 ASP A CA 1
ATOM 1638 C C . ASP A 1 198 ? -6.527 2.061 -11.990 1.00 91.75 198 ASP A C 1
ATOM 1640 O O . ASP A 1 198 ? -6.509 3.031 -11.235 1.00 91.75 198 ASP A O 1
ATOM 1644 N N . THR A 1 199 ? -6.125 2.161 -13.265 1.00 91.62 199 THR A N 1
ATOM 1645 C CA . THR A 1 199 ? -5.641 3.419 -13.857 1.00 91.62 199 THR A CA 1
ATOM 1646 C C . THR A 1 199 ? -6.725 4.495 -13.901 1.00 91.62 199 THR A C 1
ATOM 1648 O O . THR A 1 199 ? -6.458 5.659 -13.602 1.00 91.62 199 THR A O 1
ATOM 1651 N N . ALA A 1 200 ? -7.959 4.126 -14.257 1.00 91.56 200 ALA A N 1
ATOM 1652 C CA . ALA A 1 200 ? -9.087 5.053 -14.275 1.00 91.56 200 ALA A CA 1
ATOM 1653 C C . ALA A 1 200 ? -9.458 5.523 -12.860 1.00 91.56 200 ALA A C 1
ATOM 1655 O O . ALA A 1 200 ? -9.707 6.709 -12.646 1.00 91.56 200 ALA A O 1
ATOM 1656 N N . LEU A 1 201 ? -9.456 4.610 -11.882 1.00 90.50 201 LEU A N 1
ATOM 1657 C CA . LEU A 1 201 ? -9.665 4.949 -10.474 1.00 90.50 201 LEU A CA 1
ATOM 1658 C C . LEU A 1 201 ? -8.572 5.889 -9.968 1.00 90.50 201 LEU A C 1
ATOM 1660 O O . LEU A 1 201 ? -8.897 6.916 -9.379 1.00 90.50 201 LEU A O 1
ATOM 1664 N N . TYR A 1 202 ? -7.308 5.590 -10.267 1.00 89.00 202 TYR A N 1
ATOM 1665 C CA . TYR A 1 202 ? -6.177 6.442 -9.915 1.00 89.00 202 TYR A CA 1
ATOM 1666 C C . TYR A 1 202 ? -6.323 7.846 -10.516 1.00 89.00 202 TYR A C 1
ATOM 1668 O O . TYR A 1 202 ? -6.183 8.834 -9.802 1.00 89.00 202 TYR A O 1
ATOM 1676 N N . PHE A 1 203 ? -6.700 7.956 -11.796 1.00 90.94 203 PHE A N 1
ATOM 1677 C CA . PHE A 1 203 ? -6.970 9.248 -12.432 1.00 90.94 203 PHE A CA 1
ATOM 1678 C C . PHE A 1 203 ? -8.068 10.033 -11.701 1.00 90.94 203 PHE A C 1
ATOM 1680 O O . PHE A 1 203 ? -7.886 11.206 -11.373 1.00 90.94 203 PHE A O 1
ATOM 1687 N N . CYS A 1 204 ? -9.196 9.385 -11.401 1.00 89.50 204 CYS A N 1
ATOM 1688 C CA . CYS A 1 204 ? -10.294 10.002 -10.662 1.00 89.50 204 CYS A CA 1
ATOM 1689 C C . CYS A 1 204 ? -9.867 10.445 -9.256 1.00 89.50 204 CYS A C 1
ATOM 1691 O O . CYS A 1 204 ? -10.213 11.547 -8.831 1.00 89.50 204 CYS A O 1
ATOM 1693 N N . GLU A 1 205 ? -9.106 9.621 -8.537 1.00 85.00 205 GLU A N 1
ATOM 1694 C CA . GLU A 1 205 ? -8.567 9.960 -7.219 1.00 85.00 205 GLU A CA 1
ATOM 1695 C C . GLU A 1 205 ? -7.607 11.150 -7.289 1.00 85.00 205 GLU A C 1
ATOM 1697 O O . GLU A 1 205 ? -7.702 12.054 -6.461 1.00 85.00 205 GLU A O 1
ATOM 1702 N N . SER A 1 206 ? -6.742 11.210 -8.301 1.00 86.50 206 SER A N 1
ATOM 1703 C CA . SER A 1 206 ? -5.847 12.341 -8.549 1.00 86.50 206 SER A CA 1
ATOM 1704 C C . SER A 1 206 ? -6.608 13.633 -8.842 1.00 86.50 206 SER A C 1
ATOM 1706 O O . SER A 1 206 ? -6.313 14.664 -8.237 1.00 86.50 206 SER A O 1
ATOM 1708 N N . VAL A 1 207 ? -7.644 13.584 -9.688 1.00 86.88 207 VAL A N 1
ATOM 1709 C CA . VAL A 1 207 ? -8.538 14.731 -9.920 1.00 86.88 207 VAL A CA 1
ATOM 1710 C C . VAL A 1 207 ? -9.216 15.151 -8.618 1.00 86.88 207 VAL A C 1
ATOM 1712 O O . VAL A 1 207 ? -9.227 16.334 -8.287 1.00 86.88 207 VAL A O 1
ATOM 1715 N N . LEU A 1 208 ? -9.738 14.199 -7.841 1.00 82.94 208 LEU A N 1
ATOM 1716 C CA . LEU A 1 208 ? -10.370 14.487 -6.555 1.00 82.94 208 LEU A CA 1
ATOM 1717 C C . LEU A 1 208 ? -9.396 15.099 -5.550 1.00 82.94 208 LEU A C 1
ATOM 1719 O O . LEU A 1 208 ? -9.813 15.984 -4.807 1.00 82.94 208 LEU A O 1
ATOM 1723 N N . LYS A 1 209 ? -8.128 14.675 -5.526 1.00 79.88 209 LYS A N 1
ATOM 1724 C CA . LYS A 1 209 ? -7.089 15.302 -4.701 1.00 79.88 209 LYS A CA 1
ATOM 1725 C C . LYS A 1 209 ? -6.890 16.760 -5.096 1.00 79.88 209 LYS A C 1
ATOM 1727 O O . LYS A 1 209 ? -7.033 17.619 -4.237 1.00 79.88 209 LYS A O 1
ATOM 1732 N N . VAL A 1 210 ? -6.677 17.057 -6.382 1.00 83.19 210 VAL A N 1
ATOM 1733 C CA . VAL A 1 210 ? -6.536 18.446 -6.865 1.00 83.19 210 VAL A CA 1
ATOM 1734 C C . VAL A 1 210 ? -7.766 19.275 -6.500 1.00 83.19 210 VAL A C 1
ATOM 1736 O O . VAL A 1 210 ? -7.650 20.342 -5.902 1.00 83.19 210 VAL A O 1
ATOM 1739 N N . VAL A 1 211 ? -8.956 18.761 -6.809 1.00 80.69 211 VAL A N 1
ATOM 1740 C CA . VAL A 1 211 ? -10.224 19.452 -6.562 1.00 80.69 211 VAL A CA 1
ATOM 1741 C C . VAL A 1 211 ? -10.433 19.696 -5.069 1.00 80.69 211 VAL A C 1
ATOM 1743 O O . VAL A 1 211 ? -10.762 20.813 -4.685 1.00 80.69 211 VAL A O 1
ATOM 1746 N N . ARG A 1 212 ? -10.209 18.701 -4.202 1.00 73.06 212 ARG A N 1
ATOM 1747 C CA . ARG A 1 212 ? -10.337 18.868 -2.745 1.00 73.06 212 ARG A CA 1
ATOM 1748 C C . ARG A 1 212 ? -9.278 19.810 -2.193 1.00 73.06 212 ARG A C 1
ATOM 1750 O O . ARG A 1 212 ? -9.626 20.665 -1.391 1.00 73.06 212 ARG A O 1
ATOM 1757 N N . SER A 1 213 ? -8.038 19.727 -2.658 1.00 72.69 213 SER A N 1
ATOM 1758 C CA . SER A 1 213 ? -6.972 20.643 -2.250 1.00 72.69 213 SER A CA 1
ATOM 1759 C C . SER A 1 213 ? -7.208 22.091 -2.673 1.00 72.69 213 SER A C 1
ATOM 1761 O O . SER A 1 213 ? -6.593 22.977 -2.097 1.00 72.69 213 SER A O 1
ATOM 1763 N N . VAL A 1 214 ? -8.107 22.354 -3.627 1.00 72.06 214 VAL A N 1
ATOM 1764 C CA . VAL A 1 214 ? -8.508 23.714 -4.030 1.00 72.06 214 VAL A CA 1
ATOM 1765 C C . VAL A 1 214 ? -9.824 24.138 -3.366 1.00 72.06 214 VAL A C 1
ATOM 1767 O O . VAL A 1 214 ? -9.895 25.200 -2.750 1.00 72.06 214 VAL A O 1
ATOM 1770 N N . ILE A 1 215 ? -10.868 23.307 -3.441 1.00 66.56 215 ILE A N 1
ATOM 1771 C CA . ILE A 1 215 ? -12.203 23.606 -2.899 1.00 66.56 215 ILE A CA 1
ATOM 1772 C C . ILE A 1 215 ? -12.183 23.671 -1.372 1.00 66.56 215 ILE A C 1
ATOM 1774 O O . ILE A 1 215 ? -12.860 24.518 -0.794 1.00 66.56 215 ILE A O 1
ATOM 1778 N N . PHE A 1 216 ? -11.423 22.801 -0.705 1.00 62.50 216 PHE A N 1
ATOM 1779 C CA . PHE A 1 216 ? -11.396 22.747 0.754 1.00 62.50 216 PHE A CA 1
ATOM 1780 C C . PHE A 1 216 ? -10.774 24.026 1.345 1.00 62.50 216 PHE A C 1
ATOM 1782 O O . PHE A 1 216 ? -11.443 24.652 2.162 1.00 62.50 216 PHE A O 1
ATOM 1789 N N . PRO A 1 217 ? -9.611 24.537 0.885 1.00 60.84 217 PRO A N 1
ATOM 1790 C CA . PRO A 1 217 ? -9.141 25.868 1.281 1.00 60.84 217 PRO A CA 1
ATOM 1791 C C . PRO A 1 217 ? -10.097 27.015 0.938 1.00 60.84 217 PRO A C 1
ATOM 1793 O O . PRO A 1 217 ? -10.207 27.942 1.730 1.00 60.84 217 PRO A O 1
ATOM 1796 N N . LEU A 1 218 ? -10.820 26.965 -0.188 1.00 57.50 218 LEU A N 1
ATOM 1797 C CA . LEU A 1 218 ? -11.781 28.014 -0.569 1.00 57.50 218 LEU A CA 1
ATOM 1798 C C . LEU A 1 218 ? -13.033 28.030 0.326 1.00 57.50 218 LEU A C 1
ATOM 1800 O O . LEU A 1 218 ? -13.438 29.091 0.800 1.00 57.50 218 LEU A O 1
ATOM 1804 N N . GLY A 1 219 ? -13.617 26.865 0.618 1.00 52.72 219 GLY A N 1
ATOM 1805 C CA . GLY A 1 219 ? -14.713 26.733 1.586 1.00 52.72 219 GLY A CA 1
ATOM 1806 C C . GLY A 1 219 ? -14.275 27.051 3.020 1.00 52.72 219 GLY A C 1
ATOM 1807 O O . GLY A 1 219 ? -15.073 27.520 3.829 1.00 52.72 219 GLY A O 1
ATOM 1808 N N . MET A 1 220 ? -12.991 26.859 3.329 1.00 57.66 220 MET A N 1
ATOM 1809 C CA . MET A 1 220 ? -12.405 27.213 4.622 1.00 57.66 220 MET A CA 1
ATOM 1810 C C . MET A 1 220 ? -12.015 28.686 4.739 1.00 57.66 220 MET A C 1
ATOM 1812 O O . MET A 1 220 ? -12.167 29.228 5.822 1.00 57.66 220 MET A O 1
ATOM 1816 N N . LEU A 1 221 ? -11.587 29.367 3.671 1.00 49.69 221 LEU A N 1
ATOM 1817 C CA . LEU A 1 221 ? -11.415 30.829 3.662 1.00 49.69 221 LEU A CA 1
ATOM 1818 C C . LEU A 1 221 ? -12.734 31.526 4.016 1.00 49.69 221 LEU A C 1
ATOM 1820 O O . LEU A 1 221 ? -12.738 32.488 4.778 1.00 49.69 221 LEU A O 1
ATOM 1824 N N . TYR A 1 222 ? -13.852 30.977 3.536 1.00 44.22 222 TYR A N 1
ATOM 1825 C CA . TYR A 1 222 ? -15.191 31.403 3.929 1.00 44.22 222 TYR A CA 1
ATOM 1826 C C . TYR A 1 222 ? -15.483 31.134 5.421 1.00 44.22 222 TYR A C 1
ATOM 1828 O O . TYR A 1 222 ? -15.993 32.015 6.103 1.00 44.22 222 TYR A O 1
ATOM 1836 N N . SER A 1 223 ? -15.098 29.969 5.962 1.00 33.56 223 SER A N 1
ATOM 1837 C CA . SER A 1 223 ? -15.296 29.625 7.385 1.00 33.56 223 SER A CA 1
ATOM 1838 C C . SER A 1 223 ? -14.375 30.389 8.352 1.00 33.56 223 SER A C 1
ATOM 1840 O O . SER A 1 223 ? -14.831 30.802 9.415 1.00 33.56 223 SER A O 1
ATOM 1842 N N . VAL A 1 224 ? -13.101 30.608 8.012 1.00 39.88 224 VAL A N 1
ATOM 1843 C CA . VAL A 1 224 ? -12.130 31.378 8.815 1.00 39.88 224 VAL A CA 1
ATOM 1844 C C . VAL A 1 224 ? -12.576 32.830 8.940 1.00 39.88 224 VAL A C 1
ATOM 1846 O O . VAL A 1 224 ? -12.522 33.381 10.033 1.00 39.88 224 VAL A O 1
ATOM 1849 N N . TYR A 1 225 ? -13.129 33.408 7.868 1.00 43.44 225 TYR A N 1
ATOM 1850 C CA . TYR A 1 225 ? -13.754 34.734 7.909 1.00 43.44 225 TYR A CA 1
ATOM 1851 C C . TYR A 1 225 ? -14.942 34.809 8.889 1.00 43.44 225 TYR A C 1
ATOM 1853 O O . TYR A 1 225 ? -15.325 35.897 9.309 1.00 43.44 225 TYR A O 1
ATOM 1861 N N . THR A 1 226 ? -15.526 33.665 9.266 1.00 41.53 226 THR A N 1
ATOM 1862 C CA . THR A 1 226 ? -16.723 33.599 10.117 1.00 41.53 226 THR A CA 1
ATOM 1863 C C . THR A 1 226 ? -16.496 33.094 11.546 1.00 41.53 226 THR A C 1
ATOM 1865 O O . THR A 1 226 ? -17.280 33.466 12.414 1.00 41.53 226 THR A O 1
ATOM 1868 N N . THR A 1 227 ? -15.488 32.255 11.830 1.00 36.81 227 THR A N 1
ATOM 1869 C CA . THR A 1 227 ? -15.409 31.541 13.130 1.00 36.81 227 THR A CA 1
ATOM 1870 C C . THR A 1 227 ? -14.010 31.367 13.739 1.00 36.81 227 THR A C 1
ATOM 1872 O O . THR A 1 227 ? -13.904 30.746 14.791 1.00 36.81 227 THR A O 1
ATOM 1875 N N . ASP A 1 228 ? -12.949 31.888 13.114 1.00 32.59 228 ASP A N 1
ATOM 1876 C CA . ASP A 1 228 ? -11.576 31.981 13.662 1.00 32.59 228 ASP A CA 1
ATOM 1877 C C . ASP A 1 228 ? -11.001 30.708 14.335 1.00 32.59 228 ASP A C 1
ATOM 1879 O O . ASP A 1 228 ? -10.213 30.753 15.279 1.00 32.59 228 ASP A O 1
ATOM 1883 N N . SER A 1 229 ? -11.381 29.525 13.845 1.00 31.22 229 SER A N 1
ATOM 1884 C CA . SER A 1 229 ? -10.857 28.250 14.337 1.00 31.22 229 SER A CA 1
ATOM 1885 C C . SER A 1 229 ? -10.441 27.364 13.169 1.00 31.22 229 SER A C 1
ATOM 1887 O O . SER A 1 229 ? -11.317 26.951 12.409 1.00 31.22 229 SER A O 1
ATOM 1889 N N . PHE A 1 230 ? -9.138 27.058 13.054 1.00 44.50 230 PHE A N 1
ATOM 1890 C CA . PHE A 1 230 ? -8.574 25.727 12.728 1.00 44.50 230 PHE A CA 1
ATOM 1891 C C . PHE A 1 230 ? -7.244 25.761 11.932 1.00 44.50 230 PHE A C 1
ATOM 1893 O O . PHE A 1 230 ? -6.996 26.658 11.132 1.00 44.50 230 PHE A O 1
ATOM 1900 N N . ASN A 1 231 ? -6.398 24.736 12.149 1.00 42.06 231 ASN A N 1
ATOM 1901 C CA . ASN A 1 231 ? -5.091 24.511 11.514 1.00 42.06 231 ASN A CA 1
ATOM 1902 C C . ASN A 1 231 ? -5.180 23.412 10.421 1.00 42.06 231 ASN A C 1
ATOM 1904 O O . ASN A 1 231 ? -5.321 22.235 10.758 1.00 42.06 231 ASN A O 1
ATOM 1908 N N . PRO A 1 232 ? -5.055 23.756 9.125 1.00 41.78 232 PRO A N 1
ATOM 1909 C CA . PRO A 1 232 ? -5.271 22.839 8.000 1.00 41.78 232 PRO A CA 1
ATOM 1910 C C . PRO A 1 232 ? -4.098 21.884 7.695 1.00 41.78 232 PRO A C 1
ATOM 1912 O O . PRO A 1 232 ? -4.196 21.097 6.755 1.00 41.78 232 PRO A O 1
ATOM 1915 N N . PHE A 1 233 ? -2.994 21.935 8.450 1.00 44.28 233 PHE A N 1
ATOM 1916 C CA . PHE A 1 233 ? -1.732 21.286 8.068 1.00 44.28 233 PHE A CA 1
ATOM 1917 C C . PHE A 1 233 ? -1.457 19.893 8.667 1.00 44.28 233 PHE A C 1
ATOM 1919 O O . PHE A 1 233 ? -0.467 19.285 8.270 1.00 44.28 233 PHE A O 1
ATOM 1926 N N . THR A 1 234 ? -2.245 19.362 9.612 1.00 47.16 234 THR A N 1
ATOM 1927 C CA . THR A 1 234 ? -1.650 18.405 10.578 1.00 47.16 234 THR A CA 1
ATOM 1928 C C . THR A 1 234 ? -2.277 17.024 10.766 1.00 47.16 234 THR A C 1
ATOM 1930 O O . THR A 1 234 ? -1.687 16.253 11.512 1.00 47.16 234 THR A O 1
ATOM 1933 N N . LYS A 1 235 ? -3.396 16.647 10.125 1.00 52.78 235 LYS A N 1
ATOM 1934 C CA . LYS A 1 235 ? -3.994 15.311 10.373 1.00 52.78 235 LYS A CA 1
ATOM 1935 C C . LYS A 1 235 ? -4.283 14.511 9.109 1.00 52.78 235 LYS A C 1
ATOM 1937 O O . LYS A 1 235 ? -5.205 14.855 8.365 1.00 52.78 235 LYS A O 1
ATOM 1942 N N . GLY A 1 236 ? -3.528 13.429 8.917 1.00 59.34 236 GLY A N 1
ATOM 1943 C CA . GLY A 1 236 ? -3.689 12.472 7.817 1.00 59.34 236 GLY A CA 1
ATOM 1944 C C . GLY A 1 236 ? -4.862 11.497 7.996 1.00 59.34 236 GLY A C 1
ATOM 1945 O O . GLY A 1 236 ? -5.398 11.332 9.095 1.00 59.34 236 GLY A O 1
ATOM 1946 N N . ASP A 1 237 ? -5.265 10.818 6.920 1.00 62.25 237 ASP A N 1
ATOM 1947 C CA . ASP A 1 237 ? -6.464 9.953 6.889 1.00 62.25 237 ASP A CA 1
ATOM 1948 C C . ASP A 1 237 ? -6.392 8.757 7.855 1.00 62.25 237 ASP A C 1
ATOM 1950 O O . ASP A 1 237 ? -7.405 8.330 8.424 1.00 62.25 237 ASP A O 1
ATOM 1954 N N . VAL A 1 238 ? -5.182 8.245 8.092 1.00 66.00 238 VAL A N 1
ATOM 1955 C CA . VAL A 1 238 ? -4.929 7.173 9.066 1.00 66.00 238 VAL A CA 1
ATOM 1956 C C . VAL A 1 238 ? -5.173 7.664 10.493 1.00 66.00 238 VAL A C 1
ATOM 1958 O O . VAL A 1 238 ? -5.855 6.994 11.264 1.00 66.00 238 VAL A O 1
ATOM 1961 N N . GLU A 1 239 ? -4.682 8.857 10.837 1.00 72.38 239 GLU A N 1
ATOM 1962 C CA . GLU A 1 239 ? -4.875 9.445 12.166 1.00 72.38 239 GLU A CA 1
ATOM 1963 C C . GLU A 1 239 ? -6.358 9.733 12.432 1.00 72.38 239 GLU A C 1
ATOM 1965 O O . GLU A 1 239 ? -6.875 9.362 13.485 1.00 72.38 239 GLU A O 1
ATOM 1970 N N . ARG A 1 240 ? -7.075 10.288 11.444 1.00 69.06 240 ARG A N 1
ATOM 1971 C CA . ARG A 1 240 ? -8.529 10.517 11.532 1.00 69.06 240 ARG A CA 1
ATOM 1972 C C . ARG A 1 240 ? -9.307 9.223 11.759 1.00 69.06 240 ARG A C 1
ATOM 1974 O O . ARG A 1 240 ? -10.257 9.200 12.539 1.00 69.06 240 ARG A O 1
ATOM 1981 N N . SER A 1 241 ? -8.912 8.146 11.081 1.00 71.94 241 SER A N 1
ATOM 1982 C CA . SER A 1 241 ? -9.560 6.840 11.228 1.00 71.94 241 SER A CA 1
ATOM 1983 C C . SER A 1 241 ? -9.327 6.251 12.621 1.00 71.94 241 SER A C 1
ATOM 1985 O O . SER A 1 241 ? -10.269 5.746 13.228 1.00 71.94 241 SER A O 1
ATOM 1987 N N . LEU A 1 242 ? -8.108 6.368 13.159 1.00 79.00 242 LEU A N 1
ATOM 1988 C CA . LEU A 1 242 ? -7.781 5.925 14.518 1.00 79.00 242 LEU A CA 1
ATOM 1989 C C . LEU A 1 242 ? -8.537 6.730 15.582 1.00 79.00 242 LEU A C 1
ATOM 1991 O O . LEU A 1 242 ? -9.133 6.134 16.474 1.00 79.00 242 LEU A O 1
ATOM 1995 N N . GLU A 1 243 ? -8.585 8.061 15.462 1.00 79.31 243 GLU A N 1
ATOM 1996 C CA . GLU A 1 243 ? -9.371 8.918 16.365 1.00 79.31 243 GLU A CA 1
ATOM 1997 C C . GLU A 1 243 ? -10.867 8.573 16.314 1.00 79.31 243 GLU A C 1
ATOM 1999 O O . GLU A 1 243 ? -11.519 8.480 17.354 1.00 79.31 243 GLU A O 1
ATOM 2004 N N . GLY A 1 244 ? -11.401 8.305 15.118 1.00 73.00 244 GLY A N 1
ATOM 2005 C CA . GLY A 1 244 ? -12.784 7.866 14.944 1.00 73.00 244 GLY A CA 1
ATOM 2006 C C . GLY A 1 244 ? -13.081 6.505 15.582 1.00 73.00 244 GLY A C 1
ATOM 2007 O O . GLY A 1 244 ? -14.161 6.324 16.143 1.00 73.00 244 GLY A O 1
ATOM 2008 N N . ILE A 1 245 ? -12.142 5.555 15.521 1.00 78.56 245 ILE A N 1
ATOM 2009 C CA . ILE A 1 245 ? -12.279 4.246 16.180 1.00 78.56 245 ILE A CA 1
ATOM 2010 C C . ILE A 1 245 ? -12.255 4.408 17.700 1.00 78.56 245 ILE A C 1
ATOM 2012 O O . ILE A 1 245 ? -13.126 3.845 18.356 1.00 78.56 245 ILE A O 1
ATOM 2016 N N . ILE A 1 246 ? -11.315 5.190 18.245 1.00 79.12 246 ILE A N 1
ATOM 2017 C CA . ILE A 1 246 ? -11.201 5.435 19.693 1.00 79.12 246 ILE A CA 1
ATOM 2018 C C . ILE A 1 246 ? -12.503 6.042 20.226 1.00 79.12 246 ILE A C 1
ATOM 2020 O O . ILE A 1 246 ? -13.135 5.448 21.095 1.00 79.12 246 ILE A O 1
ATOM 2024 N N . ALA A 1 247 ? -12.963 7.150 19.635 1.00 78.62 247 ALA A N 1
ATOM 2025 C CA . ALA A 1 247 ? -14.163 7.847 20.097 1.00 78.62 247 ALA A CA 1
ATOM 2026 C C . ALA A 1 247 ? -15.424 6.961 20.047 1.00 78.62 247 ALA A C 1
ATOM 2028 O O . ALA A 1 247 ? -16.238 6.966 20.970 1.00 78.62 247 ALA A O 1
ATOM 2029 N N . LEU A 1 248 ? -15.592 6.171 18.978 1.00 76.19 248 LEU A N 1
ATOM 2030 C CA . LEU A 1 248 ? -16.739 5.265 18.855 1.00 76.19 248 LEU A CA 1
ATOM 2031 C C . LEU A 1 248 ? -16.638 4.061 19.801 1.00 76.19 248 LEU A C 1
ATOM 2033 O O . LEU A 1 248 ? -17.662 3.611 20.310 1.00 76.19 248 LEU A O 1
ATOM 2037 N N . ALA A 1 249 ? -15.437 3.530 20.035 1.00 78.06 249 ALA A N 1
ATOM 2038 C CA . ALA A 1 249 ? -15.230 2.417 20.956 1.00 78.06 249 ALA A CA 1
ATOM 2039 C C . ALA A 1 249 ? -15.477 2.837 22.414 1.00 78.06 249 ALA A C 1
ATOM 2041 O O . ALA A 1 249 ? -16.102 2.086 23.159 1.00 78.06 249 ALA A O 1
ATOM 2042 N N . GLU A 1 250 ? -15.059 4.044 22.807 1.00 81.25 250 GLU A N 1
ATOM 2043 C CA . GLU A 1 250 ? -15.340 4.612 24.132 1.00 81.25 250 GLU A CA 1
ATOM 2044 C C . GLU A 1 250 ? -16.847 4.778 24.368 1.00 81.25 250 GLU A C 1
ATOM 2046 O O . GLU A 1 250 ? -17.360 4.348 25.401 1.00 81.25 250 GLU A O 1
ATOM 2051 N N . GLN A 1 251 ? -17.574 5.313 23.380 1.00 77.88 251 GLN A N 1
ATOM 2052 C CA . GLN A 1 251 ? -19.030 5.473 23.452 1.00 77.88 251 GLN A CA 1
ATOM 2053 C C . GLN A 1 251 ? -19.771 4.127 23.563 1.00 77.88 251 GLN A C 1
ATOM 2055 O O . GLN A 1 251 ? -20.763 4.006 24.284 1.00 77.88 251 GLN A O 1
ATOM 2060 N N . LEU A 1 252 ? -19.317 3.102 22.839 1.00 78.88 252 LEU A N 1
ATOM 2061 C CA . LEU A 1 252 ? -19.922 1.767 22.895 1.00 78.88 252 LEU A CA 1
ATOM 2062 C C . LEU A 1 252 ? -19.606 1.057 24.215 1.00 78.88 252 LEU A C 1
ATOM 2064 O O . LEU A 1 252 ? -20.482 0.392 24.770 1.00 78.88 252 LEU A O 1
ATOM 2068 N N . LYS A 1 253 ? -18.396 1.255 24.754 1.00 80.19 253 LYS A N 1
ATOM 2069 C CA . LYS A 1 253 ? -18.005 0.748 26.073 1.00 80.19 253 LYS A CA 1
ATOM 2070 C C . LYS A 1 253 ? -18.905 1.320 27.170 1.00 80.19 253 LYS A C 1
ATOM 2072 O O . LYS A 1 253 ? -19.472 0.533 27.926 1.00 80.19 253 LYS A O 1
ATOM 2077 N N . SER A 1 254 ? -19.099 2.641 27.221 1.00 74.75 254 SER A N 1
ATOM 2078 C CA . SER A 1 254 ? -19.967 3.265 28.233 1.00 74.75 254 SER A CA 1
ATOM 2079 C C . SER A 1 254 ? -21.417 2.791 28.117 1.00 74.75 254 SER A C 1
ATOM 2081 O O . SER A 1 254 ? -22.000 2.356 29.103 1.00 74.75 254 SER A O 1
ATOM 2083 N N . THR A 1 255 ? -21.955 2.729 26.895 1.00 67.00 255 THR A N 1
ATOM 2084 C CA . THR A 1 255 ? -23.333 2.263 26.653 1.00 67.00 255 THR A CA 1
ATOM 2085 C C . THR A 1 255 ? -23.540 0.808 27.104 1.00 67.00 255 THR A C 1
ATOM 2087 O O . THR A 1 255 ? -24.581 0.470 27.664 1.00 67.00 255 THR A O 1
ATOM 2090 N N . SER A 1 256 ? -22.550 -0.068 26.890 1.00 60.97 256 SER A N 1
ATOM 2091 C CA . SER A 1 256 ? -22.609 -1.467 27.344 1.00 60.97 256 SER A CA 1
ATOM 2092 C C . SER A 1 256 ? -22.529 -1.611 28.869 1.00 60.97 256 SER A C 1
ATOM 2094 O O . SER A 1 256 ? -23.203 -2.469 29.440 1.00 60.97 256 SER A O 1
ATOM 2096 N N . GLN A 1 257 ? -21.762 -0.741 29.536 1.00 59.31 257 GLN A N 1
ATOM 2097 C CA . GLN A 1 257 ? -21.678 -0.695 30.996 1.00 59.31 257 GLN A CA 1
ATOM 2098 C C . GLN A 1 257 ? -22.987 -0.183 31.610 1.00 59.31 257 GLN A C 1
ATOM 2100 O O . GLN A 1 257 ? -23.496 -0.804 32.542 1.00 59.31 257 GLN A O 1
ATOM 2105 N N . ASP A 1 258 ? -23.592 0.854 31.032 1.00 51.31 258 ASP A N 1
ATOM 2106 C CA . ASP A 1 258 ? -24.876 1.395 31.493 1.00 51.31 258 ASP A CA 1
ATOM 2107 C C . ASP A 1 258 ? -26.020 0.374 31.348 1.00 51.31 258 ASP A C 1
ATOM 2109 O O . ASP A 1 258 ? -26.843 0.219 32.250 1.00 51.31 258 ASP A O 1
ATOM 2113 N N . LEU A 1 259 ? -26.036 -0.399 30.254 1.00 53.12 259 LEU A N 1
ATOM 2114 C CA . LEU A 1 259 ? -26.981 -1.507 30.062 1.00 53.12 259 LEU A CA 1
ATOM 2115 C C . LEU A 1 259 ? -26.754 -2.655 31.057 1.00 53.12 259 LEU A C 1
ATOM 2117 O O . LEU A 1 259 ? -27.724 -3.251 31.517 1.00 53.12 259 LEU A O 1
ATOM 2121 N N . SER A 1 260 ? -25.502 -2.948 31.423 1.00 52.84 260 SER A N 1
ATOM 2122 C CA . SER A 1 260 ? -25.187 -3.972 32.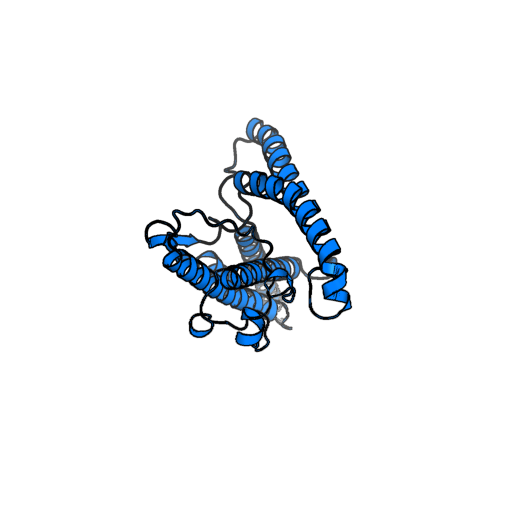432 1.00 52.84 260 SER A CA 1
ATOM 2123 C C . SER A 1 260 ? -25.583 -3.560 33.857 1.00 52.84 260 SER A C 1
ATOM 2125 O O . SER A 1 260 ? -25.942 -4.414 34.662 1.00 52.84 260 SER A O 1
ATOM 2127 N N . LEU A 1 261 ? -25.588 -2.254 34.151 1.00 50.22 261 LEU A N 1
ATOM 2128 C CA . LEU A 1 261 ? -26.026 -1.686 35.431 1.00 50.22 261 LEU A CA 1
ATOM 2129 C C . LEU A 1 261 ? -27.553 -1.550 35.533 1.00 50.22 261 LEU A C 1
ATOM 2131 O O . LEU A 1 261 ? -28.088 -1.518 36.637 1.00 50.22 261 LEU A O 1
ATOM 2135 N N . ALA A 1 262 ? -28.265 -1.489 34.404 1.00 48.00 262 ALA A N 1
ATOM 2136 C CA . ALA A 1 262 ? -29.728 -1.451 34.367 1.00 48.00 262 ALA A CA 1
ATOM 2137 C C . ALA A 1 262 ? -30.383 -2.825 34.624 1.00 48.00 262 ALA A C 1
ATOM 2139 O O . ALA A 1 262 ? -31.573 -2.892 34.933 1.00 48.00 262 ALA A O 1
ATOM 2140 N N . VAL A 1 263 ? -29.621 -3.920 34.530 1.00 48.19 263 VAL A N 1
ATOM 2141 C CA . VAL A 1 263 ? -30.070 -5.285 34.846 1.00 48.19 263 VAL A CA 1
ATOM 2142 C C . VAL A 1 263 ? -29.661 -5.627 36.283 1.00 48.19 263 VAL A C 1
ATOM 2144 O O . VAL A 1 263 ? -28.829 -6.495 36.527 1.00 48.19 263 VAL A O 1
ATOM 2147 N N . VAL A 1 264 ? -30.238 -4.925 37.259 1.00 41.09 264 VAL A N 1
ATOM 2148 C CA . VAL A 1 264 ? -30.253 -5.394 38.653 1.00 41.09 264 VAL A CA 1
ATOM 2149 C C . VAL A 1 264 ? -31.591 -6.106 38.864 1.00 41.09 264 VAL A C 1
ATOM 2151 O O . VAL A 1 264 ? -32.631 -5.458 38.737 1.00 41.09 264 VAL A O 1
ATOM 2154 N N . PRO A 1 265 ? -31.613 -7.424 39.132 1.00 44.50 265 PRO A N 1
ATOM 2155 C CA . PRO A 1 265 ? -32.856 -8.121 39.417 1.00 44.50 265 PRO A CA 1
ATOM 2156 C C . PRO A 1 265 ? -33.386 -7.676 40.786 1.00 44.50 265 PRO A C 1
ATOM 2158 O O . PRO A 1 265 ? -32.654 -7.701 41.778 1.00 44.50 265 PRO A O 1
ATOM 2161 N N . VAL A 1 266 ? -34.651 -7.252 40.802 1.00 39.47 266 VAL A N 1
ATOM 2162 C CA . VAL A 1 266 ? -35.496 -7.174 42.005 1.00 39.47 266 VAL A CA 1
ATOM 2163 C C . VAL A 1 266 ? -35.965 -8.578 42.362 1.00 39.47 266 VAL A C 1
ATOM 2165 O O . VAL A 1 266 ? -36.342 -9.312 41.418 1.00 39.47 266 VAL A O 1
#

pLDDT: mean 77.99, std 15.46, range [31.22, 94.94]

Solvent-accessible surface area (backbone atoms only — not comparable to full-atom values): 14482 Å² total; per-residue (Å²): 122,75,86,80,48,59,71,56,57,53,42,39,52,49,45,30,52,54,35,46,52,52,24,36,43,34,46,10,47,44,66,68,67,76,65,61,70,90,76,61,82,82,82,47,79,88,72,60,90,76,64,60,66,64,54,69,72,37,56,65,71,30,29,42,72,76,50,36,50,88,68,74,94,75,74,63,91,75,48,39,68,68,33,42,49,52,23,34,48,50,50,22,56,51,32,39,53,51,31,53,54,33,50,48,44,44,52,40,66,67,40,99,75,53,53,42,67,60,41,39,52,51,40,51,52,57,57,71,41,69,47,75,31,39,30,38,70,76,56,50,77,42,78,50,43,63,26,78,77,48,61,59,41,43,70,58,36,28,54,54,7,55,52,31,52,57,45,28,60,54,50,47,52,52,23,62,69,29,29,59,43,23,78,73,68,68,17,70,23,35,31,37,75,67,41,55,52,51,34,52,51,47,28,53,51,14,49,49,30,33,50,46,41,51,51,50,56,54,60,41,55,59,44,46,78,72,65,78,72,86,80,84,77,63,66,6,59,61,44,54,36,39,52,51,41,38,58,49,33,54,54,52,48,53,54,53,51,54,56,57,65,69,68,66,88,128

Foldseek 3Di:
DLVVDDPLLNLLVVLLVLLLVQLLQLQLVLLVLLDDLVLDDDPCLVVDDDDSVVLSPQPLLQHAPSNHHLDDPDDDPLFDSVLVNQQSRQSNVVSSVLSVLSVVLNVLSPDPHRDLVSNLVSLVCSQADWDWGADRRHGDTDIDHAFQPAAQFLVVLQVLLVVLLVSLVVQVVQLCVCLVVVVVVSGNARVDPVSNVVSVVSNVSSPVSNVCSPVVVVVVVVVCVPPVDDDRGTGHSSNVSSVVSNVVSVVVVVVVVVVVVVPDDD

Nearest PDB structures (foldseek):
  3q84-assembly2_H  TM=1.616E-01  e=2.394E-01  Homo sapiens
  2x3v-assembly2_C  TM=1.575E-01  e=6.881E-01  Mus musculus
  2f1m-assembly2_D  TM=3.411E-01  e=8.502E+00  Escherichia coli
  2f1m-assembly1_A  TM=3.245E-01  e=9.887E+00  Escherichia coli

Mean predicted aligned error: 10.02 Å

Organism: NCBI:txid28088

Radius of gyration: 21.51 Å; Cα contacts (8 Å, |Δi|>4): 306; chains: 1; bounding box: 58×52×68 Å

Sequence (266 aa):
MFFNKPRINRIAQHLEKTIAEICRNRWAYLLSLEAPVENLIYDKHCGDDIDLYKIVETPALFRAKEHFSWDYPYHDPRENMAYLRDNSRLQYLYYSNFLRYAKQINSELSAKEPNYETIIKIAHQLKNQETKVPSVYTAEIINIKVGGILKGNLFLDFFEGIIGIFYAPYMSLIGVISARPYCLGYSQYCGSPQFFLDTALYFCESVLKVVRSVIFPLGMLYSVYTTDSFNPFTKGDVERSLEGIIALAEQLKSTSQDLSLAVVPV